Protein 4JJA (pdb70)

InterPro domains:
  IPR008302 Peptidoglycan beta-N-acetylmuramidase NamZ [PIRSF016719] (16-386)
  IPR008302 Peptidoglycan beta-N-acetylmuramidase NamZ [PTHR42915] (2-386)
  IPR048502 Peptidoglycan beta-N-acetylmuramidase NamZ, N-terminal [PF07075] (43-242)
  IPR048503 Peptidoglycan beta-N-acetylmuramidase NamZ, C-terminal [PF20732] (246-386)

B-factor: mean 16.77, std 8.86, range [5.28, 51.44]

Secondary structure (DSSP, 8-state):
---B-GGG-HHHHHHHHTT-EEEEE--TT--TTS-HHHHHHHTT-EEEEEEESSS-TT---B-TTT--BEEE----S-----SEEEE------BTTSGGGT-----HHHHTT-EEEEE----TTTT--BSPPP----BTTB-SS--SB---HHHHH--TTTT-SGGG----EEEE--BS--TT----SS-SSTT----HHHHHHHHGGGGGSS-B-STTSSSTTSEEEE-----S-EE----BTTBSS-TTTT--EEEEE-TTS-HHHHHHHSS-THHHHHHHHHH--GGGS-TTHHHHH-SSTTT--TT---HHHHHHHTHHHHHHHHHHHGGG--S---

Solvent-accessible surface area: 15068 Å² total

Sequence (341 aa):
SDVIIGAEEQTKKAYFPILKNKKRIAIFSNHTGVGNKHLLDILLEENNNFNVVAIFSPEHGGFFRRGNTTIIDDSSKTGVPILSLKPSEASKKFDILIVDIQDVGLRFYTTYYISVRRLDACAEYDDRRKILILDRPNPNGHYVDGPILDKKYKKSGVGGLPIPIVHGTLGELALVNGERWLPSSRICDVTVIPPCKNYTHHQTYRRLPIPPSPNLPNKAIYLYPSICLFEGTPVSLGRGTTLPFQVYGHPNNTGYNNYNFTPRSIPGAKKNNPPQLNKLCHGVNLSNLSDEEEIWKKGINLDYLLIDAYHNLNGDRFFRRPFFELLVVGTDYVRKIEGGKSADEEIKARWKRRDVEERFKIIQRKPYLLYQDN

Foldseek 3Di:
DDKFWLLNPCVVPVVVQPPWAEEEEEAQLQPPNDHSVRVCVVVVGHHAEYEYCPFAHNNPCAPVPPRHGYHHDLDDPVVVRTQEYEYGYADQQFQQRVPLVSLSCLVCQVVVHAYEYRKDDHPLLLAAFAAQADVLDDNRGHHRAGGRRRISQLVLLVLVVQSRPVSTHHHYDYRGMPPDASNDDFRPCQRAPLSHGCLSLLCSAQVLQVQFLWAQAQQHPQHSFWIWALQDDADDWDARDQDVSRRPHRRHRGITGTDGRSPPDPVVSVVCRHFCPRVLVVAVRRDAPNRGHPSSCSNRRDDVVRCNRVVDDRVVVRVVRVVVRVVSCVVSVVSDPHHHD

Nearest PDB structures (foldseek):
  4jja-assembly1_A  TM=1.002E+00  e=4.010E-73  Bacteroides fragilis NCTC 9343
  4k05-assembly1_A  TM=8.122E-01  e=1.136E-24  Bacteroides fragilis NCTC 9343
  4nhe-assembly2_C  TM=5.797E-01  e=3.695E-02  Streptococcus pneumoniae TIGR4
  2ho5-assembly1_B  TM=5.833E-01  e=8.289E-02  Streptococcus pneumoniae
  2i6t-assembly1_B  TM=5.606E-01  e=6.446E-01  Homo sapiens

Organism: Bacteroides fragilis (strain ATCC 25285 / DSM 2151 / CCUG 4856 / JCM 11019 / LMG 10263 / NCTC 9343 / Onslow / VPI 2553 / EN-2) (NCBI:txid272559)

Radius of gyration: 20.83 Å; Cα contacts (8 Å, |Δi|>4): 747; chains: 1; bounding box: 44×43×65 Å

Structure (mmCIF, N/CA/C/O backbone):
data_4JJA
#
_entry.id   4JJA
#
_cell.length_a   56.655
_cell.length_b   47.702
_cell.length_c   59.732
_cell.angle_alpha   90.000
_cell.angle_beta   98.570
_cell.angle_gamma   90.000
#
_symmetry.space_group_name_H-M   'P 1 21 1'
#
loop_
_entity.id
_entity.type
_entity.pdbx_description
1 polymer 'hypothetical protein'
2 non-polymer GLYCEROL
3 non-polymer 'CHLORIDE ION'
4 water water
#
loop_
_atom_site.group_PDB
_atom_site.id
_atom_site.type_symbol
_atom_site.label_atom_id
_atom_site.label_alt_id
_atom_site.label_comp_id
_atom_site.label_asym_id
_atom_site.label_entity_id
_atom_site.label_seq_id
_atom_site.pdbx_PDB_ins_code
_atom_site.Cartn_x
_atom_site.Cartn_y
_atom_site.Cartn_z
_atom_site.occupancy
_atom_site.B_iso_or_equiv
_atom_site.auth_seq_id
_atom_site.auth_comp_id
_atom_site.auth_asym_id
_atom_site.auth_atom_id
_atom_site.pdbx_PDB_model_num
ATOM 1 N N . SER A 1 4 ? 17.136 -0.287 44.098 1.00 36.98 22 SER A N 1
ATOM 2 C CA . SER A 1 4 ? 15.684 -0.436 44.321 1.00 35.58 22 SER A CA 1
ATOM 3 C C . SER A 1 4 ? 15.019 0.944 44.302 1.00 33.09 22 SER A C 1
ATOM 4 O O . SER A 1 4 ? 15.643 1.950 43.914 1.00 33.59 22 SER A O 1
ATOM 7 N N . ASP A 1 5 ? 13.758 0.958 44.702 1.00 29.18 23 ASP A N 1
ATOM 8 C CA . ASP A 1 5 ? 12.828 2.036 44.423 1.00 26.09 23 ASP A CA 1
ATOM 9 C C . ASP A 1 5 ? 13.073 3.255 45.288 1.00 21.74 23 ASP A C 1
ATOM 10 O O . ASP A 1 5 ? 13.611 3.168 46.382 1.00 19.97 23 ASP A O 1
ATOM 15 N N . VAL A 1 6 ? 12.678 4.395 44.746 1.00 17.89 24 VAL A N 1
ATOM 16 C CA . VAL A 1 6 ? 12.819 5.637 45.505 1.00 15.18 24 VAL A CA 1
ATOM 17 C C . VAL A 1 6 ? 12.080 5.532 46.823 1.00 14.01 24 VAL A C 1
ATOM 18 O O . VAL A 1 6 ? 10.951 5.082 46.859 1.00 15.54 24 VAL A O 1
ATOM 22 N N . ILE A 1 7 ? 12.713 6.000 47.888 1.00 12.34 25 ILE A N 1
ATOM 23 C CA . ILE A 1 7 ? 12.045 6.126 49.184 1.00 12.51 25 ILE A CA 1
ATOM 24 C C . ILE A 1 7 ? 11.965 7.638 49.440 1.00 11.77 25 ILE A C 1
ATOM 25 O O . ILE A 1 7 ? 12.966 8.317 49.665 1.00 12.34 25 ILE A O 1
ATOM 30 N N . ILE A 1 8 ? 10.761 8.172 49.396 1.00 11.09 26 ILE A N 1
ATOM 31 C CA . ILE A 1 8 ? 10.585 9.607 49.575 1.00 10.41 26 ILE A CA 1
ATOM 32 C C . ILE A 1 8 ? 10.848 9.993 51.037 1.00 11.31 26 ILE A C 1
ATOM 33 O O . ILE A 1 8 ? 10.855 9.147 51.945 1.00 11.70 26 ILE A O 1
ATOM 38 N N . GLY A 1 9 ? 11.087 11.277 51.278 1.00 10.87 27 GLY A N 1
ATOM 39 C CA . GLY A 1 9 ? 11.352 11.771 52.614 1.00 11.14 27 GLY A CA 1
ATOM 40 C C . GLY A 1 9 ? 10.251 11.351 53.598 1.00 10.96 27 GLY A C 1
ATOM 41 O O . GLY A 1 9 ? 10.545 10.961 54.716 1.00 11.93 27 GLY A O 1
ATOM 42 N N . ALA A 1 10 ? 8.982 11.518 53.202 1.00 11.12 28 ALA A N 1
ATOM 43 C CA . ALA A 1 10 ? 7.863 11.300 54.131 1.00 12.02 28 ALA A CA 1
ATOM 44 C C . ALA A 1 10 ? 7.771 9.858 54.612 1.00 12.42 28 ALA A C 1
ATOM 45 O O . ALA A 1 10 ? 7.206 9.610 55.679 1.00 13.33 28 ALA A O 1
ATOM 47 N N . GLU A 1 11 ? 8.313 8.897 53.874 1.00 11.64 29 GLU A N 1
ATOM 48 C CA A GLU A 1 11 ? 8.313 7.490 54.281 0.50 12.83 29 GLU A CA 1
ATOM 49 C CA B GLU A 1 11 ? 8.272 7.503 54.309 0.50 12.63 29 GLU A CA 1
ATOM 50 C C . GLU A 1 11 ? 9.293 7.206 55.401 1.00 12.77 29 GLU A C 1
ATOM 51 O O . GLU A 1 11 ? 9.183 6.187 56.091 1.00 14.17 29 GLU A O 1
ATOM 62 N N . GLN A 1 12 ? 10.289 8.063 55.557 1.00 11.29 30 GLN A N 1
ATOM 63 C CA . GLN A 1 12 ? 11.409 7.842 56.467 1.00 12.18 30 GLN A CA 1
ATOM 64 C C . GLN A 1 12 ? 11.088 8.393 57.876 1.00 12.43 30 GLN A C 1
ATOM 65 O O . GLN A 1 12 ? 11.746 9.292 58.385 1.00 12.26 30 GLN A O 1
ATOM 71 N N . THR A 1 13 ? 10.022 7.841 58.458 1.00 13.73 31 THR A N 1
ATOM 72 C CA . THR A 1 13 ? 9.518 8.382 59.709 1.00 13.20 31 THR A CA 1
ATOM 73 C C . THR A 1 13 ? 10.559 8.349 60.817 1.00 13.66 31 THR A C 1
ATOM 74 O O . THR A 1 13 ? 10.584 9.235 61.659 1.00 13.66 31 THR A O 1
ATOM 78 N N . LYS A 1 14 ? 11.452 7.373 60.839 1.00 13.73 32 LYS A N 1
ATOM 79 C CA A LYS A 1 14 ? 12.459 7.373 61.907 0.50 15.33 32 LYS A CA 1
ATOM 80 C CA B LYS A 1 14 ? 12.537 7.344 61.855 0.50 15.31 32 LYS A CA 1
ATOM 81 C C . LYS A 1 14 ? 13.446 8.542 61.773 1.00 14.98 32 LYS A C 1
ATOM 82 O O . LYS A 1 14 ? 14.050 8.996 62.773 1.00 16.10 32 LYS A O 1
ATOM 93 N N . ALA A 1 15 ? 13.562 9.101 60.583 1.00 13.75 33 ALA A N 1
ATOM 94 C CA . ALA A 1 15 ? 14.395 10.266 60.366 1.00 13.90 33 ALA A CA 1
ATOM 95 C C . ALA A 1 15 ? 13.816 11.579 60.857 1.00 14.30 33 ALA A C 1
ATOM 96 O O . ALA A 1 15 ? 14.558 12.450 61.250 1.00 16.93 33 ALA A O 1
ATOM 98 N N . TYR A 1 16 ? 12.508 11.727 60.855 1.00 12.93 34 TYR A N 1
ATOM 99 C CA . TYR A 1 16 ? 11.925 13.014 61.210 1.00 12.70 34 TYR A CA 1
ATOM 100 C C . TYR A 1 16 ? 10.911 13.008 62.327 1.00 11.95 34 TYR A C 1
ATOM 101 O O . TYR A 1 16 ? 10.663 14.067 62.875 1.00 13.08 34 TYR A O 1
ATOM 110 N N . PHE A 1 17 ? 10.369 11.874 62.739 1.00 12.95 35 PHE A N 1
ATOM 111 C CA . PHE A 1 17 ? 9.465 11.873 63.899 1.00 12.52 35 PHE A CA 1
ATOM 112 C C . PHE A 1 17 ? 10.114 12.533 65.121 1.00 14.27 35 PHE A C 1
ATOM 113 O O . PHE A 1 17 ? 9.489 13.348 65.777 1.00 15.20 35 PHE A O 1
ATOM 121 N N . PRO A 1 18 ? 11.395 12.300 65.387 1.00 15.20 36 PRO A N 1
ATOM 122 C CA . PRO A 1 18 ? 11.996 12.997 66.556 1.00 15.76 36 PRO A CA 1
ATOM 123 C C . PRO A 1 18 ? 12.086 14.499 66.404 1.00 16.49 36 PRO A C 1
ATOM 124 O O . PRO A 1 18 ? 12.085 15.218 67.424 1.00 18.20 36 PRO A O 1
ATOM 128 N N . ILE A 1 19 ? 12.213 14.998 65.191 1.00 15.23 37 ILE A N 1
ATOM 129 C CA . ILE A 1 19 ? 12.237 16.441 64.954 1.00 16.62 37 ILE A CA 1
ATOM 130 C C . ILE A 1 19 ? 10.898 17.052 65.359 1.00 16.17 37 ILE A C 1
ATOM 131 O O . ILE A 1 19 ? 10.859 18.172 65.863 1.00 17.40 37 ILE A O 1
ATOM 136 N N . LEU A 1 20 ? 9.806 16.333 65.121 1.00 15.22 38 LEU A N 1
ATOM 137 C CA . LEU A 1 20 ? 8.485 16.860 65.307 1.00 14.70 38 LEU A CA 1
ATOM 138 C C . LEU A 1 20 ? 7.969 16.685 66.732 1.00 15.46 38 LEU A C 1
ATOM 139 O O . LEU A 1 20 ? 7.018 17.336 67.125 1.00 16.18 38 LEU A O 1
ATOM 144 N N . LYS A 1 21 ? 8.591 15.809 67.501 1.00 16.56 39 LYS A N 1
ATOM 145 C CA . LYS A 1 21 ? 8.127 15.550 68.864 1.00 18.32 39 LYS A CA 1
ATOM 146 C C . LYS A 1 21 ? 8.016 16.840 69.667 1.00 17.98 39 LYS A C 1
ATOM 147 O O . LYS A 1 21 ? 8.922 17.656 69.723 1.00 18.07 39 LYS A O 1
ATOM 151 N N . ASN A 1 22 ? 6.857 16.980 70.268 1.00 18.70 40 ASN A N 1
ATOM 152 C CA . ASN A 1 22 ? 6.503 18.094 71.156 1.00 19.12 40 ASN A CA 1
ATOM 153 C C . ASN A 1 22 ? 6.375 19.420 70.481 1.00 18.98 40 ASN A C 1
ATOM 154 O O . ASN A 1 22 ? 6.249 20.447 71.151 1.00 22.59 40 ASN A O 1
ATOM 159 N N . LYS A 1 23 ? 6.361 19.446 69.164 1.00 16.17 41 LYS A N 1
ATOM 160 C CA A LYS A 1 23 ? 6.259 20.705 68.444 0.70 17.25 41 LYS A CA 1
ATOM 161 C CA B LYS A 1 23 ? 6.272 20.679 68.391 0.30 16.72 41 LYS A CA 1
ATOM 162 C C . LYS A 1 23 ? 4.840 20.895 67.927 1.00 16.13 41 LYS A C 1
ATOM 163 O O . LYS A 1 23 ? 4.104 19.939 67.642 1.00 16.63 41 LYS A O 1
ATOM 174 N N . ARG A 1 24 ? 4.446 22.148 67.793 1.00 15.13 42 ARG A N 1
ATOM 175 C CA . ARG A 1 24 ? 3.218 22.493 67.105 1.00 15.12 42 ARG A CA 1
ATOM 176 C C . ARG A 1 24 ? 3.546 22.574 65.618 1.00 14.45 42 ARG A C 1
ATOM 177 O O . ARG A 1 24 ? 4.472 23.251 65.228 1.00 14.84 42 ARG A O 1
ATOM 185 N N . ILE A 1 25 ? 2.784 21.858 64.798 1.00 13.14 43 ILE A N 1
ATOM 186 C CA . ILE A 1 25 ? 3.189 21.569 63.415 1.00 13.28 43 ILE A CA 1
ATOM 187 C C . ILE A 1 25 ? 2.175 22.157 62.429 1.00 12.84 43 ILE A C 1
ATOM 188 O O . ILE A 1 25 ? 0.964 21.988 62.569 1.00 13.90 43 ILE A O 1
ATOM 193 N N . ALA A 1 26 ? 2.668 22.868 61.437 1.00 13.21 44 ALA A N 1
ATOM 194 C CA . ALA A 1 26 ? 1.885 23.214 60.248 1.00 13.81 44 ALA A CA 1
ATOM 195 C C . ALA A 1 26 ? 2.437 22.441 59.073 1.00 13.22 44 ALA A C 1
ATOM 196 O O . ALA A 1 26 ? 3.598 22.117 59.056 1.00 12.45 44 ALA A O 1
ATOM 198 N N . ILE A 1 27 ? 1.585 22.179 58.091 1.00 12.32 45 ILE A N 1
ATOM 199 C CA . ILE A 1 27 ? 1.973 21.448 56.879 1.00 11.97 45 ILE A CA 1
ATOM 200 C C . ILE A 1 27 ? 1.598 22.266 55.641 1.00 13.65 45 ILE A C 1
ATOM 201 O O . ILE A 1 27 ? 0.473 22.798 55.573 1.00 16.87 45 ILE A O 1
ATOM 206 N N . PHE A 1 28 ? 2.515 22.338 54.661 1.00 12.51 46 PHE A N 1
ATOM 207 C CA . PHE A 1 28 ? 2.260 22.856 53.327 1.00 12.94 46 PHE A CA 1
ATOM 208 C C . PHE A 1 28 ? 2.219 21.670 52.413 1.00 11.93 46 PHE A C 1
ATOM 209 O O . PHE A 1 28 ? 3.233 20.987 52.209 1.00 12.96 46 PHE A O 1
ATOM 217 N N . SER A 1 29 ? 1.050 21.401 51.863 1.00 12.63 47 SER A N 1
ATOM 218 C CA . SER A 1 29 ? 0.842 20.229 51.042 1.00 12.42 47 SER A CA 1
ATOM 219 C C . SER A 1 29 ? -0.457 20.353 50.258 1.00 13.61 47 SER A C 1
ATOM 220 O O . SER A 1 29 ? -1.116 21.387 50.291 1.00 15.31 47 SER A O 1
ATOM 223 N N . ASN A 1 30 ? -0.755 19.270 49.540 1.00 13.57 48 ASN A N 1
ATOM 224 C CA . ASN A 1 30 ? -2.015 19.129 48.820 1.00 13.52 48 ASN A CA 1
ATOM 225 C C . ASN A 1 30 ? -2.321 17.644 48.730 1.00 14.31 48 ASN A C 1
ATOM 226 O O . ASN A 1 30 ? -1.739 16.839 49.458 1.00 15.81 48 ASN A O 1
ATOM 231 N N . HIS A 1 31 ? -3.168 17.252 47.784 1.00 13.78 49 HIS A N 1
ATOM 232 C CA . HIS A 1 31 ? -3.557 15.876 47.668 1.00 13.39 49 HIS A CA 1
ATOM 233 C C . HIS A 1 31 ? -2.432 14.921 47.297 1.00 13.59 49 HIS A C 1
ATOM 234 O O . HIS A 1 31 ? -2.619 13.721 47.386 1.00 15.01 49 HIS A O 1
ATOM 241 N N . THR A 1 32 ? -1.296 15.452 46.839 1.00 12.95 50 THR A N 1
ATOM 242 C CA . THR A 1 32 ? -0.173 14.576 46.504 1.00 12.65 50 THR A CA 1
ATOM 243 C C . THR A 1 32 ? 0.665 14.183 47.721 1.00 12.89 50 THR A C 1
ATOM 244 O O . THR A 1 32 ? 1.530 13.317 47.590 1.00 14.11 50 THR A O 1
ATOM 248 N N . GLY A 1 33 ? 0.416 14.807 48.875 1.00 13.60 51 GLY A N 1
ATOM 249 C CA . GLY A 1 33 ? 1.256 14.594 50.069 1.00 13.15 51 GLY A CA 1
ATOM 250 C C . GLY A 1 33 ? 0.850 13.378 50.841 1.00 15.21 51 GLY A C 1
ATOM 251 O O . GLY A 1 33 ? 0.638 13.444 52.057 1.00 17.45 51 GLY A O 1
ATOM 270 N N . VAL A 1 35 ? 1.186 9.091 51.762 1.00 15.91 53 VAL A N 1
ATOM 271 C CA . VAL A 1 35 ? 1.938 7.896 51.847 1.00 16.97 53 VAL A CA 1
ATOM 272 C C . VAL A 1 35 ? 0.757 6.841 51.976 1.00 17.35 53 VAL A C 1
ATOM 273 O O . VAL A 1 35 ? -0.116 6.935 52.872 1.00 16.56 53 VAL A O 1
ATOM 277 N N . GLY A 1 36 ? 0.656 5.936 51.007 1.00 17.92 54 GLY A N 1
ATOM 278 C CA . GLY A 1 36 ? -0.517 5.126 50.871 1.00 15.70 54 GLY A CA 1
ATOM 279 C C . GLY A 1 36 ? -1.798 5.976 50.801 1.00 14.89 54 GLY A C 1
ATOM 280 O O . GLY A 1 36 ? -1.794 6.993 50.110 1.00 15.92 54 GLY A O 1
ATOM 281 N N . ASN A 1 37 ? -2.907 5.570 51.447 1.00 15.67 55 ASN A N 1
ATOM 282 C CA . ASN A 1 37 ? -4.175 6.327 51.311 1.00 15.83 55 ASN A CA 1
ATOM 283 C C . ASN A 1 37 ? -4.415 7.310 52.437 1.00 16.64 55 ASN A C 1
ATOM 284 O O . ASN A 1 37 ? -5.552 7.737 52.664 1.00 17.64 55 ASN A O 1
ATOM 289 N N . LYS A 1 38 ? -3.314 7.698 53.113 1.00 16.99 56 LYS A N 1
ATOM 290 C CA . LYS A 1 38 ? -3.342 8.694 54.177 1.00 17.47 56 LYS A CA 1
ATOM 291 C C . LYS A 1 38 ? -2.542 9.907 53.758 1.00 15.64 56 LYS A C 1
ATOM 292 O O . LYS A 1 38 ? -1.461 9.803 53.216 1.00 18.55 56 LYS A O 1
ATOM 298 N N . HIS A 1 39 ? -3.066 11.102 54.033 1.00 17.15 57 HIS A N 1
ATOM 299 C CA . HIS A 1 39 ? -2.265 12.276 53.901 1.00 16.51 57 HIS A CA 1
ATOM 300 C C . HIS A 1 39 ? -1.215 12.266 55.050 1.00 16.98 57 HIS A C 1
ATOM 301 O O . HIS A 1 39 ? -1.437 11.695 56.141 1.00 17.80 57 HIS A O 1
ATOM 308 N N . LEU A 1 40 ? -0.051 12.854 54.812 1.00 17.04 58 LEU A N 1
ATOM 309 C CA . LEU A 1 40 ? 0.933 13.074 55.896 1.00 17.81 58 LEU A CA 1
ATOM 310 C C . LEU A 1 40 ? 0.189 13.591 57.131 1.00 18.17 58 LEU A C 1
ATOM 311 O O . LEU A 1 40 ? 0.499 13.211 58.263 1.00 17.16 58 LEU A O 1
ATOM 316 N N . LEU A 1 41 ? -0.779 14.469 56.938 1.00 18.24 59 LEU A N 1
ATOM 317 C CA . LEU A 1 41 ? -1.575 15.019 58.035 1.00 19.13 59 LEU A CA 1
ATOM 318 C C . LEU A 1 41 ? -2.167 13.883 58.903 1.00 18.77 59 LEU A C 1
ATOM 319 O O . LEU A 1 41 ? -2.124 13.939 60.114 1.00 18.02 59 LEU A O 1
ATOM 324 N N . ASP A 1 42 ? -2.720 12.878 58.252 1.00 17.83 60 ASP A N 1
ATOM 325 C CA . ASP A 1 42 ? -3.362 11.744 58.960 1.00 18.70 60 ASP A CA 1
ATOM 326 C C . ASP A 1 42 ? -2.332 10.899 59.680 1.00 17.89 60 ASP A C 1
ATOM 327 O O . ASP A 1 42 ? -2.531 10.489 60.839 1.00 19.33 60 ASP A O 1
ATOM 332 N N . ILE A 1 43 ? -1.203 10.650 59.047 1.00 17.13 61 ILE A N 1
ATOM 333 C CA . ILE A 1 43 ? -0.151 9.847 59.641 1.00 17.70 61 ILE A CA 1
ATOM 334 C C . ILE A 1 43 ? 0.369 10.543 60.906 1.00 15.66 61 ILE A C 1
ATOM 335 O O . ILE A 1 43 ? 0.568 9.903 61.966 1.00 15.29 61 ILE A O 1
ATOM 340 N N . LEU A 1 44 ? 0.568 11.850 60.829 1.00 14.51 62 LEU A N 1
ATOM 341 C CA . LEU A 1 44 ? 1.080 12.571 61.964 1.00 13.43 62 LEU A CA 1
ATOM 342 C C . LEU A 1 44 ? 0.075 12.591 63.112 1.00 14.62 62 LEU A C 1
ATOM 343 O O . LEU A 1 44 ? 0.437 12.340 64.248 1.00 14.30 62 LEU A O 1
ATOM 348 N N . LEU A 1 45 ? -1.189 12.839 62.807 1.00 16.18 63 LEU A N 1
ATOM 349 C CA . LEU A 1 45 ? -2.204 12.816 63.883 1.00 16.84 63 LEU A CA 1
ATOM 350 C C . LEU A 1 45 ? -2.356 11.442 64.511 1.00 17.53 63 LEU A C 1
ATOM 351 O O . LEU A 1 45 ? -2.493 11.317 65.748 1.00 17.87 63 LEU A O 1
ATOM 356 N N . GLU A 1 46 ? -2.278 10.400 63.714 1.00 17.78 64 GLU A N 1
ATOM 357 C CA A GLU A 1 46 ? -2.375 9.011 64.223 0.50 19.40 64 GLU A CA 1
ATOM 358 C CA B GLU A 1 46 ? -2.388 9.036 64.231 0.50 19.18 64 GLU A CA 1
ATOM 359 C C . GLU A 1 46 ? -1.197 8.627 65.122 1.00 18.44 64 GLU A C 1
ATOM 360 O O . GLU A 1 46 ? -1.315 7.738 65.953 1.00 20.33 64 GLU A O 1
ATOM 371 N N . ASN A 1 47 ? -0.063 9.295 64.952 1.00 16.81 65 ASN A N 1
ATOM 372 C CA . ASN A 1 47 ? 1.126 9.143 65.756 1.00 17.19 65 ASN A CA 1
ATOM 373 C C . ASN A 1 47 ? 1.222 10.194 66.877 1.00 17.08 65 ASN A C 1
ATOM 374 O O . ASN A 1 47 ? 2.289 10.358 67.449 1.00 17.13 65 ASN A O 1
ATOM 379 N N . ASN A 1 48 ? 0.101 10.867 67.150 1.00 16.73 66 ASN A N 1
ATOM 380 C CA A ASN A 1 48 ? -0.081 11.775 68.286 0.50 17.97 66 ASN A CA 1
ATOM 381 C CA B ASN A 1 48 ? -0.017 11.736 68.322 0.50 18.21 66 ASN A CA 1
ATOM 382 C C . ASN A 1 48 ? 0.735 13.051 68.182 1.00 17.56 66 ASN A C 1
ATOM 383 O O . ASN A 1 48 ? 1.004 13.728 69.184 1.00 19.44 66 ASN A O 1
ATOM 392 N N . PHE A 1 49 ? 1.076 13.436 66.945 1.00 15.16 67 PHE A N 1
ATOM 393 C CA . PHE A 1 49 ? 1.678 14.739 66.735 1.00 14.76 67 PHE A CA 1
ATOM 394 C C . PHE A 1 49 ? 0.591 15.829 66.671 1.00 15.77 67 PHE A C 1
ATOM 395 O O . PHE A 1 49 ? -0.530 15.626 66.201 1.00 17.00 67 PHE A O 1
ATOM 403 N N . ASN A 1 50 ? 0.996 16.998 67.101 1.00 15.61 68 ASN A N 1
ATOM 404 C CA . ASN A 1 50 ? 0.096 18.146 67.202 1.00 15.36 68 ASN A CA 1
ATOM 405 C C . ASN A 1 50 ? 0.132 18.984 65.919 1.00 14.87 68 ASN A C 1
ATOM 406 O O . ASN A 1 50 ? 0.866 19.956 65.828 1.00 15.62 68 ASN A O 1
ATOM 411 N N . VAL A 1 51 ? -0.690 18.590 64.949 1.00 14.84 69 VAL A N 1
ATOM 412 C CA . VAL A 1 51 ? -0.803 19.359 63.718 1.00 15.34 69 VAL A CA 1
ATOM 413 C C . VAL A 1 51 ? -1.887 20.417 63.913 1.00 16.22 69 VAL A C 1
ATOM 414 O O . VAL A 1 51 ? -3.036 20.075 64.238 1.00 18.95 69 VAL A O 1
ATOM 418 N N . VAL A 1 52 ? -1.511 21.678 63.748 1.00 15.80 70 VAL A N 1
ATOM 419 C CA . VAL A 1 52 ? -2.373 22.805 64.088 1.00 17.69 70 VAL A CA 1
ATOM 420 C C . VAL A 1 52 ? -2.880 23.542 62.878 1.00 18.51 70 VAL A C 1
ATOM 421 O O . VAL A 1 52 ? -3.827 24.334 63.009 1.00 21.16 70 VAL A O 1
ATOM 425 N N . ALA A 1 53 ? -2.274 23.327 61.702 1.00 18.94 71 ALA A N 1
ATOM 426 C CA . ALA A 1 53 ? -2.693 24.026 60.517 1.00 19.15 71 ALA A CA 1
ATOM 427 C C . ALA A 1 53 ? -2.146 23.382 59.262 1.00 18.99 71 ALA A C 1
ATOM 428 O O . ALA A 1 53 ? -1.104 22.793 59.274 1.00 17.85 71 ALA A O 1
ATOM 430 N N . ILE A 1 54 ? -2.910 23.492 58.196 1.00 19.74 72 ILE A N 1
ATOM 431 C CA . ILE A 1 54 ? -2.428 23.149 56.888 1.00 20.35 72 ILE A CA 1
ATOM 432 C C . ILE A 1 54 ? -2.563 24.294 55.877 1.00 17.14 72 ILE A C 1
ATOM 433 O O . ILE A 1 54 ? -3.604 24.947 55.796 1.00 20.29 72 ILE A O 1
ATOM 438 N N . PHE A 1 55 ? -1.480 24.568 55.157 1.00 15.62 73 PHE A N 1
ATOM 439 C CA . PHE A 1 55 ? -1.447 25.546 54.091 1.00 14.64 73 PHE A CA 1
ATOM 440 C C . PHE A 1 55 ? -1.515 24.797 52.773 1.00 15.50 73 PHE A C 1
ATOM 441 O O . PHE A 1 55 ? -0.780 23.839 52.570 1.00 16.13 73 PHE A O 1
ATOM 449 N N . SER A 1 56 ? -2.398 25.220 51.884 1.00 16.50 74 SER A N 1
ATOM 450 C CA . SER A 1 56 ? -2.510 24.551 50.601 1.00 18.71 74 SER A CA 1
ATOM 451 C C . SER A 1 56 ? -2.386 25.562 49.475 1.00 20.06 74 SER A C 1
ATOM 452 O O . SER A 1 56 ? -2.868 26.672 49.613 1.00 22.37 74 SER A O 1
ATOM 455 N N . PRO A 1 57 ? -1.728 25.184 48.373 1.00 20.61 75 PRO A N 1
ATOM 456 C CA . PRO A 1 57 ? -1.820 26.050 47.181 1.00 23.43 75 PRO A CA 1
ATOM 457 C C . PRO A 1 57 ? -3.191 25.907 46.431 1.00 25.24 75 PRO A C 1
ATOM 458 O O . PRO A 1 57 ? -3.425 26.651 45.487 1.00 28.35 75 PRO A O 1
ATOM 462 N N . GLU A 1 58 ? -4.019 24.910 46.768 1.00 27.91 76 GLU A N 1
ATOM 463 C CA . GLU A 1 58 ? -5.406 24.801 46.278 1.00 31.24 76 GLU A CA 1
ATOM 464 C C . GLU A 1 58 ? -6.362 25.132 47.427 1.00 33.29 76 GLU A C 1
ATOM 465 O O . GLU A 1 58 ? -6.066 26.070 48.183 1.00 35.01 76 GLU A O 1
ATOM 471 N N . HIS A 1 59 ? -7.491 24.425 47.594 1.00 35.73 77 HIS A N 1
ATOM 472 C CA . HIS A 1 59 ? -8.380 24.731 48.738 1.00 36.34 77 HIS A CA 1
ATOM 473 C C . HIS A 1 59 ? -7.776 24.128 49.987 1.00 36.03 77 HIS A C 1
ATOM 474 O O . HIS A 1 59 ? -7.405 24.835 50.951 1.00 37.90 77 HIS A O 1
ATOM 477 N N A GLY A 1 60 ? -7.702 22.811 49.926 0.60 35.61 78 GLY A N 1
ATOM 478 N N B GLY A 1 60 ? -7.626 22.805 49.993 0.40 34.30 78 GLY A N 1
ATOM 479 C CA A GLY A 1 60 ? -7.209 21.993 50.968 0.60 34.78 78 GLY A CA 1
ATOM 480 C CA B GLY A 1 60 ? -7.072 22.102 51.142 0.40 32.63 78 GLY A CA 1
ATOM 481 C C A GLY A 1 60 ? -6.885 20.689 50.277 0.60 33.89 78 GLY A C 1
ATOM 482 C C B GLY A 1 60 ? -6.260 20.901 50.715 0.40 30.99 78 GLY A C 1
ATOM 483 O O A GLY A 1 60 ? -7.263 20.442 49.124 0.60 34.78 78 GLY A O 1
ATOM 484 O O B GLY A 1 60 ? -5.543 20.958 49.706 0.40 29.55 78 GLY A O 1
ATOM 485 N N A PHE A 1 61 ? -6.306 19.827 51.069 0.60 32.15 79 PHE A N 1
ATOM 486 N N B PHE A 1 61 ? -6.394 19.818 51.482 0.40 29.62 79 PHE A N 1
ATOM 487 C CA A PHE A 1 61 ? -5.435 18.759 50.634 0.60 31.10 79 PHE A CA 1
ATOM 488 C CA B PHE A 1 61 ? -5.551 18.641 51.322 0.40 29.24 79 PHE A CA 1
ATOM 489 C C A PHE A 1 61 ? -6.205 17.470 50.388 0.60 29.84 79 PHE A C 1
ATOM 490 C C B PHE A 1 61 ? -6.226 17.488 50.598 0.40 28.96 79 PHE A C 1
ATOM 491 O O A PHE A 1 61 ? -5.606 16.409 50.266 0.60 29.00 79 PHE A O 1
ATOM 492 O O B PHE A 1 61 ? -5.558 16.514 50.276 0.40 28.16 79 PHE A O 1
ATOM 507 N N . ARG A 1 62 ? -7.536 17.566 50.358 1.00 28.25 80 ARG A N 1
ATOM 508 C CA A ARG A 1 62 ? -8.399 16.403 50.242 0.60 27.00 80 ARG A CA 1
ATOM 509 C CA B ARG A 1 62 ? -8.257 16.312 50.099 0.40 28.50 80 ARG A CA 1
ATOM 510 C C A ARG A 1 62 ? -8.932 16.268 48.840 0.60 27.24 80 ARG A C 1
ATOM 511 C C B ARG A 1 62 ? -8.916 16.286 48.778 0.40 28.74 80 ARG A C 1
ATOM 512 O O A ARG A 1 62 ? -9.771 15.399 48.591 0.60 25.63 80 ARG A O 1
ATOM 513 O O B ARG A 1 62 ? -9.865 15.527 48.568 0.40 28.19 80 ARG A O 1
ATOM 528 N N A GLY A 1 63 ? -8.419 17.121 47.936 0.60 28.40 81 GLY A N 1
ATOM 529 N N B GLY A 1 63 ? -8.385 17.122 47.893 0.40 29.37 81 GLY A N 1
ATOM 530 C CA . GLY A 1 63 ? -8.702 17.078 46.500 1.00 30.43 81 GLY A CA 1
ATOM 531 C C . GLY A 1 63 ? -10.109 17.434 46.165 1.00 32.23 81 GLY A C 1
ATOM 532 O O . GLY A 1 63 ? -10.539 17.100 45.072 1.00 34.61 81 GLY A O 1
ATOM 533 N N . ASN A 1 64 ? -10.807 18.156 47.045 1.00 35.19 82 ASN A N 1
ATOM 534 C CA . ASN A 1 64 ? -12.259 18.271 46.970 1.00 36.88 82 ASN A CA 1
ATOM 535 C C . ASN A 1 64 ? -12.789 16.847 47.086 1.00 37.72 82 ASN A C 1
ATOM 536 O O . ASN A 1 64 ? -13.140 16.409 48.196 1.00 39.90 82 ASN A O 1
ATOM 537 N N A THR A 1 74 ? -12.636 26.102 55.471 0.60 38.99 92 THR A N 1
ATOM 538 N N B THR A 1 74 ? -12.658 24.883 54.115 0.40 40.74 92 THR A N 1
ATOM 539 C CA A THR A 1 74 ? -11.423 26.552 56.159 0.60 38.27 92 THR A CA 1
ATOM 540 C CA B THR A 1 74 ? -11.704 25.388 55.097 0.40 40.95 92 THR A CA 1
ATOM 541 C C A THR A 1 74 ? -11.038 25.676 57.361 0.60 37.98 92 THR A C 1
ATOM 542 C C B THR A 1 74 ? -11.478 24.444 56.286 0.40 40.94 92 THR A C 1
ATOM 543 O O A THR A 1 74 ? -10.188 26.065 58.169 0.60 36.29 92 THR A O 1
ATOM 544 O O B THR A 1 74 ? -11.058 24.899 57.346 0.40 40.68 92 THR A O 1
ATOM 551 N N A ILE A 1 75 ? -11.686 24.518 57.481 0.60 37.86 93 ILE A N 1
ATOM 552 N N B ILE A 1 75 ? -11.762 23.151 56.137 0.40 41.18 93 ILE A N 1
ATOM 553 C CA A ILE A 1 75 ? -11.348 23.503 58.484 0.60 38.14 93 ILE A CA 1
ATOM 554 C CA B ILE A 1 75 ? -11.574 22.216 57.261 0.40 41.45 93 ILE A CA 1
ATOM 555 C C A ILE A 1 75 ? -11.460 22.127 57.824 0.60 38.37 93 ILE A C 1
ATOM 556 C C B ILE A 1 75 ? -11.642 20.735 56.900 0.40 41.51 93 ILE A C 1
ATOM 557 O O A ILE A 1 75 ? -12.437 21.855 57.117 0.60 37.66 93 ILE A O 1
ATOM 558 O O B ILE A 1 75 ? -12.718 20.128 56.964 0.40 41.74 93 ILE A O 1
ATOM 567 N N A ASP A 1 76 ? -10.477 21.263 58.061 0.60 37.91 94 ASP A N 1
ATOM 568 N N B ASP A 1 76 ? -10.491 20.142 56.587 0.40 41.08 94 ASP A N 1
ATOM 569 C CA A ASP A 1 76 ? -10.532 19.894 57.570 0.60 38.16 94 ASP A CA 1
ATOM 570 C CA B ASP A 1 76 ? -10.413 18.742 56.189 0.40 40.89 94 ASP A CA 1
ATOM 571 C C A ASP A 1 76 ? -11.579 19.098 58.368 0.60 39.32 94 ASP A C 1
ATOM 572 C C B ASP A 1 76 ? -11.386 17.955 57.065 0.40 41.44 94 ASP A C 1
ATOM 573 O O A ASP A 1 76 ? -11.538 19.067 59.599 0.60 39.02 94 ASP A O 1
ATOM 574 O O B ASP A 1 76 ? -10.988 17.271 57.999 0.40 41.42 94 ASP A O 1
ATOM 583 N N A SER A 1 77 ? -12.514 18.462 57.664 0.60 40.71 95 SER A N 1
ATOM 584 N N B SER A 1 77 ? -12.672 18.097 56.770 0.40 42.15 95 SER A N 1
ATOM 585 C CA A SER A 1 77 ? -13.652 17.779 58.304 0.60 41.73 95 SER A CA 1
ATOM 586 C CA B SER A 1 77 ? -13.740 17.504 57.580 0.40 42.44 95 SER A CA 1
ATOM 587 C C A SER A 1 77 ? -13.320 16.372 58.833 0.60 41.86 95 SER A C 1
ATOM 588 C C B SER A 1 77 ? -13.224 16.480 58.591 0.40 42.29 95 SER A C 1
ATOM 589 O O A SER A 1 77 ? -13.992 15.877 59.745 0.60 42.13 95 SER A O 1
ATOM 590 O O B SER A 1 77 ? -13.636 16.464 59.754 0.40 42.56 95 SER A O 1
ATOM 595 N N A LYS A 1 78 ? -12.311 15.716 58.261 0.60 41.62 96 LYS A N 1
ATOM 596 N N B LYS A 1 78 ? -12.297 15.654 58.124 0.40 41.78 96 LYS A N 1
ATOM 597 C CA . LYS A 1 78 ? -11.853 14.438 58.807 1.00 41.12 96 LYS A CA 1
ATOM 598 C C . LYS A 1 78 ? -11.091 14.654 60.122 1.00 39.34 96 LYS A C 1
ATOM 599 O O . LYS A 1 78 ? -11.170 13.779 60.999 1.00 40.08 96 LYS A O 1
ATOM 605 N N . THR A 1 79 ? -10.387 15.794 60.289 1.00 35.54 97 THR A N 1
ATOM 606 C CA . THR A 1 79 ? -9.504 15.988 61.432 1.00 32.55 97 THR A CA 1
ATOM 607 C C . THR A 1 79 ? -9.746 17.237 62.280 1.00 31.24 97 THR A C 1
ATOM 608 O O . THR A 1 79 ? -9.204 17.348 63.387 1.00 30.96 97 THR A O 1
ATOM 612 N N . GLY A 1 80 ? -10.505 18.200 61.760 1.00 29.64 98 GLY A N 1
ATOM 613 C CA . GLY A 1 80 ? -10.663 19.493 62.423 1.00 29.67 98 GLY A CA 1
ATOM 614 C C . GLY A 1 80 ? -9.498 20.491 62.371 1.00 28.83 98 GLY A C 1
ATOM 615 O O . GLY A 1 80 ? -9.540 21.554 63.027 1.00 28.99 98 GLY A O 1
ATOM 616 N N . VAL A 1 81 ? -8.427 20.163 61.635 1.00 27.23 99 VAL A N 1
ATOM 617 C CA . VAL A 1 81 ? -7.306 21.078 61.488 1.00 25.97 99 VAL A CA 1
ATOM 618 C C . VAL A 1 81 ? -7.690 22.264 60.555 1.00 25.71 99 VAL A C 1
ATOM 619 O O . VAL A 1 81 ? -8.210 22.019 59.500 1.00 22.72 99 VAL A O 1
ATOM 623 N N . PRO A 1 82 ? -7.425 23.525 60.941 1.00 26.11 100 PRO A N 1
ATOM 624 C CA . PRO A 1 82 ? -7.715 24.612 59.986 1.00 28.30 100 PRO A CA 1
ATOM 625 C C . PRO A 1 82 ? -6.918 24.513 58.661 1.00 30.14 100 PRO A C 1
ATOM 626 O O . PRO A 1 82 ? -5.747 24.087 58.654 1.00 28.70 100 PRO A O 1
ATOM 630 N N . ILE A 1 83 ? -7.569 24.892 57.562 1.00 31.33 101 ILE A N 1
ATOM 631 C CA . ILE A 1 83 ? -7.017 24.821 56.196 1.00 32.84 101 ILE A CA 1
ATOM 632 C C . ILE A 1 83 ? -6.876 26.201 55.616 1.00 33.50 101 ILE A C 1
ATOM 633 O O . ILE A 1 83 ? -7.887 26.925 55.494 1.00 35.13 101 ILE A O 1
ATOM 638 N N . LEU A 1 84 ? -5.659 26.564 55.212 1.00 33.67 102 LEU A N 1
ATOM 639 C CA . LEU A 1 84 ? -5.350 27.938 54.800 1.00 34.28 102 LEU A CA 1
ATOM 640 C C . LEU A 1 84 ? -4.862 27.987 53.327 1.00 34.97 102 LEU A C 1
ATOM 641 O O . LEU A 1 84 ? -3.812 27.475 52.997 1.00 29.99 102 LEU A O 1
ATOM 646 N N . SER A 1 85 ? -5.652 28.592 52.443 1.00 37.39 103 SER A N 1
ATOM 647 C CA . SER A 1 85 ? -5.250 28.745 51.035 1.00 40.01 103 SER A CA 1
ATOM 648 C C . SER A 1 85 ? -4.168 29.803 50.880 1.00 41.32 103 SER A C 1
ATOM 649 O O . SER A 1 85 ? -4.141 30.773 51.642 1.00 42.68 103 SER A O 1
ATOM 652 N N . LEU A 1 86 ? -3.280 29.614 49.898 1.00 42.82 104 LEU A N 1
ATOM 653 C CA . LEU A 1 86 ? -2.171 30.558 49.612 1.00 43.65 104 LEU A CA 1
ATOM 654 C C . LEU A 1 86 ? -2.285 31.260 48.238 1.00 44.37 104 LEU A C 1
ATOM 655 O O . LEU A 1 86 ? -3.152 30.943 47.410 1.00 46.00 104 LEU A O 1
ATOM 660 N N . LYS A 1 93 ? 1.274 35.124 51.303 1.00 47.06 111 LYS A N 1
ATOM 661 C CA . LYS A 1 93 ? 1.775 34.859 52.655 1.00 46.45 111 LYS A CA 1
ATOM 662 C C . LYS A 1 93 ? 0.693 34.495 53.688 1.00 45.08 111 LYS A C 1
ATOM 663 O O . LYS A 1 93 ? -0.523 34.721 53.463 1.00 44.99 111 LYS A O 1
ATOM 669 N N . PRO A 1 94 ? 1.144 33.951 54.838 1.00 42.54 112 PRO A N 1
ATOM 670 C CA . PRO A 1 94 ? 0.311 33.742 56.021 1.00 41.06 112 PRO A CA 1
ATOM 671 C C . PRO A 1 94 ? 0.207 34.977 56.933 1.00 39.46 112 PRO A C 1
ATOM 672 O O . PRO A 1 94 ? 1.140 35.790 57.005 1.00 38.78 112 PRO A O 1
ATOM 676 N N . SER A 1 95 ? -0.900 35.065 57.671 1.00 37.68 113 SER A N 1
ATOM 677 C CA . SER A 1 95 ? -1.075 36.125 58.668 1.00 36.19 113 SER A CA 1
ATOM 678 C C . SER A 1 95 ? -0.148 35.926 59.865 1.00 34.77 113 SER A C 1
ATOM 679 O O . SER A 1 95 ? 0.319 34.808 60.118 1.00 31.39 113 SER A O 1
ATOM 682 N N . GLU A 1 96 ? 0.112 37.014 60.586 1.00 33.78 114 GLU A N 1
ATOM 683 C CA . GLU A 1 96 ? 0.870 36.973 61.854 1.00 33.66 114 GLU A CA 1
ATOM 684 C C . GLU A 1 96 ? 0.215 35.999 62.828 1.00 32.01 114 GLU A C 1
ATOM 685 O O . GLU A 1 96 ? 0.922 35.191 63.463 1.00 30.08 114 GLU A O 1
ATOM 691 N N . ALA A 1 97 ? -1.127 36.041 62.918 1.00 30.73 115 ALA A N 1
ATOM 692 C CA . ALA A 1 97 ? -1.861 35.156 63.811 1.00 29.66 115 ALA A CA 1
ATOM 693 C C . ALA A 1 97 ? -1.523 33.704 63.506 1.00 27.63 115 ALA A C 1
ATOM 694 O O . ALA A 1 97 ? -1.240 32.921 64.426 1.00 27.11 115 ALA A O 1
ATOM 696 N N . SER A 1 98 ? -1.488 33.355 62.208 1.00 26.19 116 SER A N 1
ATOM 697 C CA . SER A 1 98 ? -1.250 31.973 61.817 1.00 24.78 116 SER A CA 1
ATOM 698 C C . SER A 1 98 ? 0.187 31.580 62.132 1.00 21.81 116 SER A C 1
ATOM 699 O O . SER A 1 98 ? 0.417 30.505 62.628 1.00 22.13 116 SER A O 1
ATOM 710 N N . LYS A 1 100 ? 2.079 32.564 64.498 1.00 17.52 118 LYS A N 1
ATOM 711 C CA . LYS A 1 100 ? 2.241 32.338 65.938 1.00 17.09 118 LYS A CA 1
ATOM 712 C C . LYS A 1 100 ? 1.752 30.991 66.437 1.00 16.51 118 LYS A C 1
ATOM 713 O O . LYS A 1 100 ? 2.110 30.597 67.548 1.00 15.29 118 LYS A O 1
ATOM 719 N N . LYS A 1 101 ? 0.964 30.307 65.638 1.00 16.12 119 LYS A N 1
ATOM 720 C CA . LYS A 1 101 ? 0.298 29.092 66.058 1.00 17.83 119 LYS A CA 1
ATOM 721 C C . LYS A 1 101 ? 1.201 27.859 66.003 1.00 16.76 119 LYS A C 1
ATOM 722 O O . LYS A 1 101 ? 0.850 26.835 66.591 1.00 18.28 119 LYS A O 1
ATOM 728 N N . PHE A 1 102 ? 2.297 27.930 65.269 1.00 16.49 120 PHE A N 1
ATOM 729 C CA . PHE A 1 102 ? 3.143 26.741 65.071 1.00 15.61 120 PHE A CA 1
ATOM 730 C C . PHE A 1 102 ? 4.607 27.007 65.288 1.00 15.43 120 PHE A C 1
ATOM 731 O O . PHE A 1 102 ? 5.068 28.139 65.218 1.00 17.09 120 PHE A O 1
ATOM 739 N N . ASP A 1 103 ? 5.350 25.925 65.528 1.00 15.64 121 ASP A N 1
ATOM 740 C CA . ASP A 1 103 ? 6.792 25.953 65.727 1.00 16.64 121 ASP A CA 1
ATOM 741 C C . ASP A 1 103 ? 7.559 25.531 64.460 1.00 16.57 121 ASP A C 1
ATOM 742 O O . ASP A 1 103 ? 8.644 26.000 64.198 1.00 18.08 121 ASP A O 1
ATOM 747 N N . ILE A 1 104 ? 6.984 24.620 63.688 1.00 14.62 122 ILE A N 1
ATOM 748 C CA . ILE A 1 104 ? 7.667 24.024 62.554 1.00 14.26 122 ILE A CA 1
ATOM 749 C C . ILE A 1 104 ? 6.668 23.860 61.429 1.00 12.95 122 ILE A C 1
ATOM 750 O O . ILE A 1 104 ? 5.536 23.498 61.650 1.00 13.97 122 ILE A O 1
ATOM 755 N N . LEU A 1 105 ? 7.084 24.219 60.214 1.00 12.41 123 LEU A N 1
ATOM 756 C CA . LEU A 1 105 ? 6.303 24.010 59.009 1.00 11.61 123 LEU A CA 1
ATOM 757 C C . LEU A 1 105 ? 6.929 22.878 58.208 1.00 11.87 123 LEU A C 1
ATOM 758 O O . LEU A 1 105 ? 8.141 22.914 57.911 1.00 12.70 123 LEU A O 1
ATOM 763 N N . ILE A 1 106 ? 6.107 21.887 57.845 1.00 10.96 124 ILE A N 1
ATOM 764 C CA . ILE A 1 106 ? 6.552 20.769 56.977 1.00 10.73 124 ILE A CA 1
ATOM 765 C C . ILE A 1 106 ? 6.103 21.049 55.556 1.00 11.99 124 ILE A C 1
ATOM 766 O O . ILE A 1 106 ? 4.939 21.272 55.334 1.00 13.52 124 ILE A O 1
ATOM 771 N N . VAL A 1 107 ? 7.034 20.978 54.608 1.00 12.06 125 VAL A N 1
ATOM 772 C CA . VAL A 1 107 ? 6.721 20.954 53.190 1.00 11.84 125 VAL A CA 1
ATOM 773 C C . VAL A 1 107 ? 6.728 19.492 52.705 1.00 11.51 125 VAL A C 1
ATOM 774 O O . VAL A 1 107 ? 7.704 18.772 52.866 1.00 11.77 125 VAL A O 1
ATOM 778 N N . ASP A 1 108 ? 5.611 19.068 52.127 1.00 11.16 126 ASP A N 1
ATOM 779 C CA . ASP A 1 108 ? 5.517 17.723 51.537 1.00 11.63 126 ASP A CA 1
ATOM 780 C C . ASP A 1 108 ? 4.562 17.779 50.368 1.00 11.96 126 ASP A C 1
ATOM 781 O O . ASP A 1 108 ? 3.363 17.662 50.549 1.00 13.37 126 ASP A O 1
ATOM 786 N N . ILE A 1 109 ? 5.106 17.935 49.168 1.00 10.82 127 ILE A N 1
ATOM 787 C CA . ILE A 1 109 ? 4.250 18.197 48.033 1.00 11.13 127 ILE A CA 1
ATOM 788 C C . ILE A 1 109 ? 4.972 17.766 46.793 1.00 10.35 127 ILE A C 1
ATOM 789 O O . ILE A 1 109 ? 6.195 17.925 46.717 1.00 11.34 127 ILE A O 1
ATOM 794 N N . GLN A 1 110 ? 4.220 17.254 45.824 1.00 10.02 128 GLN A N 1
ATOM 795 C CA . GLN A 1 110 ? 4.807 16.744 44.567 1.00 10.10 128 GLN A CA 1
ATOM 796 C C . GLN A 1 110 ? 4.789 17.822 43.486 1.00 10.59 128 GLN A C 1
ATOM 797 O O . GLN A 1 110 ? 3.721 18.235 43.016 1.00 12.87 128 GLN A O 1
ATOM 803 N N . ASP A 1 111 ? 5.997 18.204 43.031 1.00 10.39 129 ASP A N 1
ATOM 804 C CA . ASP A 1 111 ? 6.252 19.195 42.018 1.00 11.03 129 ASP A CA 1
ATOM 805 C C . ASP A 1 111 ? 6.515 18.523 40.653 1.00 9.44 129 ASP A C 1
ATOM 806 O O . ASP A 1 111 ? 6.751 17.312 40.585 1.00 10.09 129 ASP A O 1
ATOM 811 N N . VAL A 1 112 ? 6.600 19.310 39.568 1.00 8.31 130 VAL A N 1
ATOM 812 C CA . VAL A 1 112 ? 6.935 18.777 38.239 1.00 8.09 130 VAL A CA 1
ATOM 813 C C . VAL A 1 112 ? 8.190 19.360 37.599 1.00 7.45 130 VAL A C 1
ATOM 814 O O . VAL A 1 112 ? 8.551 18.977 36.510 1.00 8.74 130 VAL A O 1
ATOM 818 N N . GLY A 1 113 ? 8.842 20.293 38.288 1.00 7.73 131 GLY A N 1
ATOM 819 C CA . GLY A 1 113 ? 10.152 20.796 37.844 1.00 8.97 131 GLY A CA 1
ATOM 820 C C . GLY A 1 113 ? 10.234 21.883 36.816 1.00 8.46 131 GLY A C 1
ATOM 821 O O . GLY A 1 113 ? 11.190 21.967 36.075 1.00 9.37 131 GLY A O 1
ATOM 822 N N . LEU A 1 114 ? 9.203 22.736 36.763 1.00 8.11 132 LEU A N 1
ATOM 823 C CA . LEU A 1 114 ? 9.149 23.814 35.811 1.00 7.62 132 LEU A CA 1
ATOM 824 C C . LEU A 1 114 ? 9.057 25.150 36.512 1.00 7.36 132 LEU A C 1
ATOM 825 O O . LEU A 1 114 ? 8.345 25.332 37.495 1.00 8.49 132 LEU A O 1
ATOM 830 N N . ARG A 1 115 ? 9.740 26.123 35.936 1.00 7.14 133 ARG A N 1
ATOM 831 C CA . ARG A 1 115 ? 9.694 27.495 36.486 1.00 7.39 133 ARG A CA 1
ATOM 832 C C . ARG A 1 115 ? 8.294 28.103 36.521 1.00 7.26 133 ARG A C 1
ATOM 833 O O . ARG A 1 115 ? 7.998 28.913 37.365 1.00 7.86 133 ARG A O 1
ATOM 841 N N . PHE A 1 116 ? 7.430 27.700 35.604 1.00 7.33 134 PHE A N 1
ATOM 842 C CA . PHE A 1 116 ? 6.087 28.213 35.500 1.00 7.67 134 PHE A CA 1
ATOM 843 C C . PHE A 1 116 ? 5.047 27.327 36.157 1.00 8.52 134 PHE A C 1
ATOM 844 O O . PHE A 1 116 ? 3.844 27.612 36.058 1.00 11.31 134 PHE A O 1
ATOM 852 N N . TYR A 1 117 ? 5.493 26.309 36.927 1.00 7.87 135 TYR A N 1
ATOM 853 C CA . TYR A 1 117 ? 4.625 25.514 37.810 1.00 8.93 135 TYR A CA 1
ATOM 854 C C . TYR A 1 117 ? 4.960 26.000 39.208 1.00 9.46 135 TYR A C 1
ATOM 855 O O . TYR A 1 117 ? 6.084 25.812 39.661 1.00 12.32 135 TYR A O 1
ATOM 864 N N A THR A 1 118 ? 3.943 26.559 39.881 0.50 10.54 136 THR A N 1
ATOM 865 N N B THR A 1 118 ? 4.087 26.703 39.881 0.50 10.19 136 THR A N 1
ATOM 866 C CA A THR A 1 118 ? 4.112 27.612 40.910 0.50 11.75 136 THR A CA 1
ATOM 867 C CA B THR A 1 118 ? 4.638 27.636 40.858 0.50 10.85 136 THR A CA 1
ATOM 868 C C A THR A 1 118 ? 4.229 27.249 42.357 0.50 11.04 136 THR A C 1
ATOM 869 C C B THR A 1 118 ? 4.400 27.268 42.335 0.50 10.53 136 THR A C 1
ATOM 870 O O A THR A 1 118 ? 4.315 28.133 43.205 0.50 12.02 136 THR A O 1
ATOM 871 O O B THR A 1 118 ? 4.472 28.160 43.185 0.50 11.39 136 THR A O 1
ATOM 878 N N . TYR A 1 119 ? 4.253 25.971 42.675 1.00 11.64 137 TYR A N 1
ATOM 879 C CA . TYR A 1 119 ? 4.350 25.586 44.099 1.00 13.44 137 TYR A CA 1
ATOM 880 C C . TYR A 1 119 ? 5.617 26.136 44.757 1.00 12.02 137 TYR A C 1
ATOM 881 O O . TYR A 1 119 ? 5.574 26.514 45.911 1.00 13.67 137 TYR A O 1
ATOM 890 N N . TYR A 1 120 ? 6.740 26.232 44.036 1.00 11.16 138 TYR A N 1
ATOM 891 C CA . TYR A 1 120 ? 7.931 26.747 44.662 1.00 11.22 138 TYR A CA 1
ATOM 892 C C . TYR A 1 120 ? 7.772 28.229 45.045 1.00 11.42 138 TYR A C 1
ATOM 893 O O . TYR A 1 120 ? 8.470 28.721 45.942 1.00 12.24 138 TYR A O 1
ATOM 902 N N . ILE A 1 121 ? 6.903 28.962 44.328 1.00 12.10 139 ILE A N 1
ATOM 903 C CA . ILE A 1 121 ? 6.689 30.383 44.667 1.00 13.85 139 ILE A CA 1
ATOM 904 C C . ILE A 1 121 ? 5.952 30.462 45.987 1.00 13.32 139 ILE A C 1
ATOM 905 O O . ILE A 1 121 ? 6.333 31.232 46.850 1.00 15.07 139 ILE A O 1
ATOM 910 N N . SER A 1 122 ? 4.996 29.574 46.196 1.00 14.05 140 SER A N 1
ATOM 911 C CA . SER A 1 122 ? 4.340 29.486 47.504 1.00 14.52 140 SER A CA 1
ATOM 912 C C . SER A 1 122 ? 5.368 29.118 48.581 1.00 13.93 140 SER A C 1
ATOM 913 O O . SER A 1 122 ? 5.326 29.616 49.685 1.00 13.91 140 SER A O 1
ATOM 924 N N . VAL A 1 124 ? 8.599 29.714 48.597 1.00 12.48 142 VAL A N 1
ATOM 925 C CA . VAL A 1 124 ? 9.447 30.876 48.859 1.00 13.56 142 VAL A CA 1
ATOM 926 C C . VAL A 1 124 ? 8.733 31.889 49.767 1.00 13.12 142 VAL A C 1
ATOM 927 O O . VAL A 1 124 ? 9.369 32.452 50.676 1.00 15.37 142 VAL A O 1
ATOM 931 N N . ARG A 1 125 ? 7.435 32.096 49.543 1.00 14.15 143 ARG A N 1
ATOM 932 C CA A ARG A 1 125 ? 6.598 32.959 50.402 0.50 14.77 143 ARG A CA 1
ATOM 933 C CA B ARG A 1 125 ? 6.699 33.005 50.426 0.50 14.18 143 ARG A CA 1
ATOM 934 C C . ARG A 1 125 ? 6.635 32.464 51.856 1.00 14.10 143 ARG A C 1
ATOM 935 O O . ARG A 1 125 ? 6.780 33.226 52.813 1.00 15.39 143 ARG A O 1
ATOM 950 N N . LEU A 1 126 ? 6.466 31.155 52.026 1.00 13.07 144 LEU A N 1
ATOM 951 C CA . LEU A 1 126 ? 6.470 30.568 53.341 1.00 12.96 144 LEU A CA 1
ATOM 952 C C . LEU A 1 126 ? 7.858 30.611 53.984 1.00 12.89 144 LEU A C 1
ATOM 953 O O . LEU A 1 126 ? 7.965 30.831 55.202 1.00 13.66 144 LEU A O 1
ATOM 966 N N . ASP A 1 128 ? 10.030 32.984 53.446 1.00 14.80 146 ASP A N 1
ATOM 967 C CA . ASP A 1 128 ? 10.193 34.390 53.863 1.00 16.23 146 ASP A CA 1
ATOM 968 C C . ASP A 1 128 ? 9.495 34.654 55.226 1.00 16.53 146 ASP A C 1
ATOM 969 O O . ASP A 1 128 ? 10.088 35.220 56.130 1.00 17.02 146 ASP A O 1
ATOM 974 N N . ALA A 1 129 ? 8.284 34.135 55.345 1.00 15.61 147 ALA A N 1
ATOM 975 C CA . ALA A 1 129 ? 7.499 34.289 56.572 1.00 16.46 147 ALA A CA 1
ATOM 976 C C . ALA A 1 129 ? 8.173 33.558 57.713 1.00 15.69 147 ALA A C 1
ATOM 977 O O . ALA A 1 129 ? 8.292 34.068 58.823 1.00 17.66 147 ALA A O 1
ATOM 979 N N . CYS A 1 130 ? 8.592 32.323 57.477 1.00 14.87 148 CYS A N 1
ATOM 980 C CA . CYS A 1 130 ? 9.261 31.564 58.515 1.00 15.59 148 CYS A CA 1
ATOM 981 C C . CYS A 1 130 ? 10.569 32.215 58.957 1.00 16.72 148 CYS A C 1
ATOM 982 O O . CYS A 1 130 ? 10.883 32.228 60.159 1.00 18.40 148 CYS A O 1
ATOM 985 N N . ALA A 1 131 ? 11.269 32.828 58.019 1.00 16.92 149 ALA A N 1
ATOM 986 C CA . ALA A 1 131 ? 12.505 33.519 58.318 1.00 19.04 149 ALA A CA 1
ATOM 987 C C . ALA A 1 131 ? 12.188 34.695 59.244 1.00 19.60 149 ALA A C 1
ATOM 988 O O . ALA A 1 131 ? 12.856 34.874 60.272 1.00 22.44 149 ALA A O 1
ATOM 990 N N . GLU A 1 132 ? 11.161 35.468 58.881 1.00 19.86 150 GLU A N 1
ATOM 991 C CA . GLU A 1 132 ? 10.821 36.708 59.626 1.00 21.96 150 GLU A CA 1
ATOM 992 C C . GLU A 1 132 ? 10.393 36.327 61.052 1.00 22.85 150 GLU A C 1
ATOM 993 O O . GL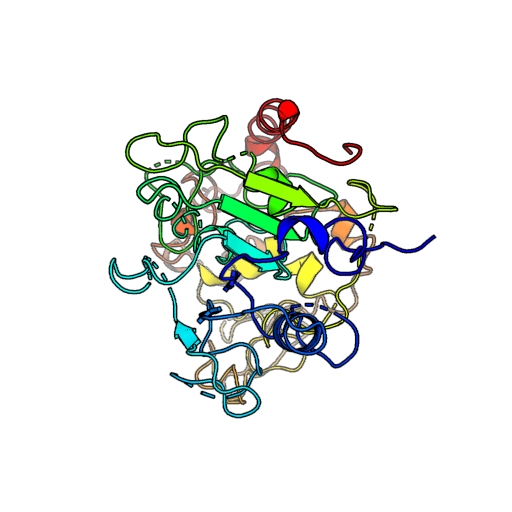U A 1 132 ? 10.684 37.056 62.021 1.00 24.44 150 GLU A O 1
ATOM 999 N N . TYR A 1 133 ? 9.659 35.228 61.206 1.00 22.89 151 TYR A N 1
ATOM 1000 C CA . TYR A 1 133 ? 9.092 34.800 62.493 1.00 23.28 151 TYR A CA 1
ATOM 1001 C C . TYR A 1 133 ? 9.901 33.736 63.241 1.00 22.63 151 TYR A C 1
ATOM 1002 O O . TYR A 1 133 ? 9.437 33.184 64.237 1.00 23.33 151 TYR A O 1
ATOM 1011 N N A ASP A 1 134 ? 11.084 33.420 62.731 0.60 21.90 152 ASP A N 1
ATOM 1012 N N B ASP A 1 134 ? 11.112 33.446 62.774 0.40 22.13 152 ASP A N 1
ATOM 1013 C CA A ASP A 1 134 ? 11.997 32.483 63.370 0.60 21.63 152 ASP A CA 1
ATOM 1014 C CA B ASP A 1 134 ? 11.963 32.420 63.385 0.40 21.86 152 ASP A CA 1
ATOM 1015 C C A ASP A 1 134 ? 11.427 31.069 63.515 0.60 21.11 152 ASP A C 1
ATOM 1016 C C B ASP A 1 134 ? 11.212 31.114 63.595 0.40 21.05 152 ASP A C 1
ATOM 1017 O O A ASP A 1 134 ? 11.728 30.378 64.499 0.60 20.40 152 ASP A O 1
ATOM 1018 O O B ASP A 1 134 ? 11.089 30.596 64.701 0.40 21.39 152 ASP A O 1
ATOM 1027 N N . ARG A 1 135 ? 10.674 30.611 62.489 1.00 18.84 153 ARG A N 1
ATOM 1028 C CA A ARG A 1 135 ? 10.150 29.248 62.486 0.50 17.81 153 ARG A CA 1
ATOM 1029 C CA B ARG A 1 135 ? 10.088 29.262 62.436 0.50 18.32 153 ARG A CA 1
ATOM 1030 C C . ARG A 1 135 ? 10.996 28.358 61.587 1.00 17.51 153 ARG A C 1
ATOM 1031 O O . ARG A 1 135 ? 11.557 28.823 60.598 1.00 19.84 153 ARG A O 1
ATOM 1046 N N . LYS A 1 136 ? 11.084 27.092 61.940 1.00 17.35 154 LYS A N 1
ATOM 1047 C CA . LYS A 1 136 ? 11.845 26.123 61.172 1.00 17.19 154 LYS A CA 1
ATOM 1048 C C . LYS A 1 136 ? 10.963 25.528 60.083 1.00 15.00 154 LYS A C 1
ATOM 1049 O O . LYS A 1 136 ? 9.777 25.364 60.242 1.00 14.84 154 LYS A O 1
ATOM 1054 N N . ILE A 1 137 ? 11.585 25.236 58.940 1.00 13.01 155 ILE A N 1
ATOM 1055 C CA . ILE A 1 137 ? 10.952 24.451 57.876 1.00 12.85 155 ILE A CA 1
ATOM 1056 C C . ILE A 1 137 ? 11.646 23.098 57.764 1.00 12.23 155 ILE A C 1
ATOM 1057 O O . ILE A 1 137 ? 12.872 22.977 57.768 1.00 13.69 155 ILE A O 1
ATOM 1062 N N . LEU A 1 138 ? 10.817 22.077 57.669 1.00 11.14 156 LEU A N 1
ATOM 1063 C CA . LEU A 1 138 ? 11.245 20.710 57.409 1.00 10.90 156 LEU A CA 1
ATOM 1064 C C . LEU A 1 138 ? 10.675 20.321 56.039 1.00 9.91 156 LEU A C 1
ATOM 1065 O O . LEU A 1 138 ? 9.482 20.283 55.863 1.00 12.17 156 LEU A O 1
ATOM 1070 N N . ILE A 1 139 ? 11.548 20.005 55.081 1.00 9.52 157 ILE A N 1
ATOM 1071 C CA . ILE A 1 139 ? 11.110 19.580 53.756 1.00 9.20 157 ILE A CA 1
ATOM 1072 C C . ILE A 1 139 ? 11.287 18.064 53.654 1.00 9.23 157 ILE A C 1
ATOM 1073 O O . ILE A 1 139 ? 12.396 17.526 53.823 1.00 9.95 157 ILE A O 1
ATOM 1078 N N . LEU A 1 140 ? 10.177 17.367 53.419 1.00 8.73 158 LEU A N 1
ATOM 1079 C CA . LEU A 1 140 ? 10.179 15.910 53.187 1.00 9.78 158 LEU A CA 1
ATOM 1080 C C . LEU A 1 140 ? 10.300 15.767 51.686 1.00 8.50 158 LEU A C 1
ATOM 1081 O O . LEU A 1 140 ? 9.314 15.996 50.956 1.00 9.69 158 LEU A O 1
ATOM 1086 N N . ASP A 1 141 ? 11.502 15.518 51.189 1.00 8.52 159 ASP A N 1
ATOM 1087 C CA . ASP A 1 141 ? 11.713 15.731 49.759 1.00 8.48 159 ASP A CA 1
ATOM 1088 C C . ASP A 1 141 ? 11.009 14.673 48.932 1.00 8.53 159 ASP A C 1
ATOM 1089 O O . ASP A 1 141 ? 10.840 13.508 49.377 1.00 9.73 159 ASP A O 1
ATOM 1094 N N . ARG A 1 142 ? 10.599 15.059 47.734 1.00 8.53 160 ARG A N 1
ATOM 1095 C CA . ARG A 1 142 ? 10.071 14.161 46.724 1.00 8.97 160 ARG A CA 1
ATOM 1096 C C . ARG A 1 142 ? 10.854 14.394 45.445 1.00 8.25 160 ARG A C 1
ATOM 1097 O O . ARG A 1 142 ? 11.394 15.466 45.223 1.00 9.12 160 ARG A O 1
ATOM 1105 N N . PRO A 1 143 ? 10.900 13.381 44.586 1.00 8.45 161 PRO A N 1
ATOM 1106 C CA . PRO A 1 143 ? 11.610 13.547 43.328 1.00 8.14 161 PRO A CA 1
ATOM 1107 C C . PRO A 1 143 ? 11.075 14.638 42.432 1.00 8.20 161 PRO A C 1
ATOM 1108 O O . PRO A 1 143 ? 9.899 14.969 42.511 1.00 9.86 161 PRO A O 1
ATOM 1112 N N . ASN A 1 144 ? 11.962 15.168 41.595 1.00 8.00 162 ASN A N 1
ATOM 1113 C CA . ASN A 1 144 ? 11.557 16.000 40.478 1.00 7.63 162 ASN A CA 1
ATOM 1114 C C . ASN A 1 144 ? 11.455 15.077 39.273 1.00 7.31 162 ASN A C 1
ATOM 1115 O O . ASN A 1 144 ? 12.475 14.526 38.861 1.00 7.97 162 ASN A O 1
ATOM 1120 N N . PRO A 1 145 ? 10.250 14.881 38.690 1.00 7.01 163 PRO A N 1
ATOM 1121 C CA . PRO A 1 145 ? 10.146 13.974 37.550 1.00 7.20 163 PRO A CA 1
ATOM 1122 C C . PRO A 1 145 ? 10.872 14.480 36.310 1.00 7.07 163 PRO A C 1
ATOM 1123 O O . PRO A 1 145 ? 11.118 13.728 35.389 1.00 8.36 163 PRO A O 1
ATOM 1127 N N . ASN A 1 146 ? 11.193 15.776 36.304 1.00 7.43 164 ASN A N 1
ATOM 11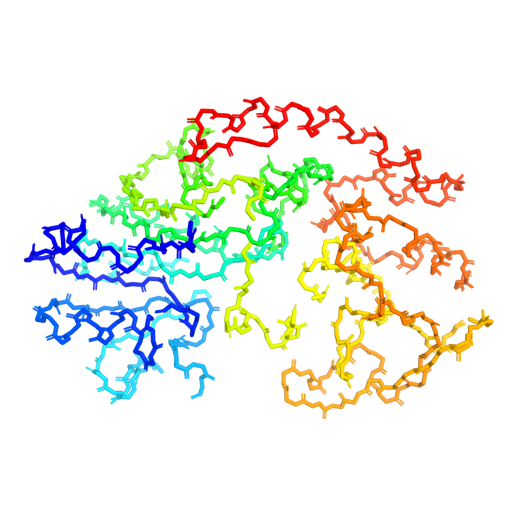28 C CA . ASN A 1 146 ? 12.007 16.430 35.284 1.00 7.40 164 ASN A CA 1
ATOM 1129 C C . ASN A 1 146 ? 13.375 16.853 35.871 1.00 7.82 164 ASN A C 1
ATOM 1130 O O . ASN A 1 146 ? 13.985 17.819 35.428 1.00 8.41 164 ASN A O 1
ATOM 1135 N N . GLY A 1 147 ? 13.861 16.085 36.830 1.00 7.13 165 GLY A N 1
ATOM 1136 C CA . GLY A 1 147 ? 15.117 16.364 37.507 1.00 8.25 165 GLY A CA 1
ATOM 1137 C C . GLY A 1 147 ? 16.345 15.918 36.770 1.00 7.84 165 GLY A C 1
ATOM 1138 O O . GLY A 1 147 ? 17.453 16.149 37.269 1.00 8.91 165 GLY A O 1
ATOM 1139 N N . HIS A 1 148 ? 16.164 15.298 35.619 1.00 7.83 166 HIS A N 1
ATOM 1140 C CA . HIS A 1 148 ? 17.235 14.674 34.878 1.00 8.34 166 HIS A CA 1
ATOM 1141 C C . HIS A 1 148 ? 17.935 15.629 33.934 1.00 9.06 166 HIS A C 1
ATOM 1142 O O . HIS A 1 148 ? 18.917 15.225 33.284 1.00 10.05 166 HIS A O 1
ATOM 1149 N N . TYR A 1 149 ? 17.465 16.866 33.818 1.00 8.05 167 TYR A N 1
ATOM 1150 C CA . TYR A 1 149 ? 18.106 17.842 32.955 1.00 7.97 167 TYR A CA 1
ATOM 1151 C C . TYR A 1 149 ? 17.832 19.227 33.438 1.00 8.40 167 TYR A C 1
ATOM 1152 O O . TYR A 1 149 ? 17.007 19.453 34.308 1.00 8.82 167 TYR A O 1
ATOM 1161 N N . VAL A 1 150 ? 18.545 20.179 32.832 1.00 8.40 168 VAL A N 1
ATOM 1162 C CA . VAL A 1 150 ? 18.406 21.620 33.033 1.00 7.92 168 VAL A CA 1
ATOM 1163 C C . VAL A 1 150 ? 18.256 22.209 31.624 1.00 7.97 168 VAL A C 1
ATOM 1164 O O . VAL A 1 150 ? 19.006 21.829 30.711 1.00 9.17 168 VAL A O 1
ATOM 1168 N N . ASP A 1 151 ? 17.293 23.117 31.424 1.00 7.69 169 ASP A N 1
ATOM 1169 C CA . ASP A 1 151 ? 17.095 23.642 30.073 1.00 7.96 169 ASP A CA 1
ATOM 1170 C C . ASP A 1 151 ? 16.355 24.959 30.108 1.00 7.15 169 ASP A C 1
ATOM 1171 O O . ASP A 1 151 ? 15.579 25.267 31.005 1.00 7.79 169 ASP A O 1
ATOM 1176 N N . GLY A 1 152 ? 16.574 25.707 29.035 1.00 8.15 170 GLY A N 1
ATOM 1177 C CA . GLY A 1 152 ? 15.895 26.962 28.806 1.00 8.26 170 GLY A CA 1
ATOM 1178 C C . GLY A 1 152 ? 16.678 28.165 29.338 1.00 8.49 170 GLY A C 1
ATOM 1179 O O . GLY A 1 152 ? 17.613 28.022 30.110 1.00 9.45 170 GLY A O 1
ATOM 1180 N N . PRO A 1 153 ? 16.303 29.369 28.877 1.00 9.25 171 PRO A N 1
ATOM 1181 C CA . PRO A 1 153 ? 16.930 30.568 29.373 1.00 10.67 171 PRO A CA 1
ATOM 1182 C C . PRO A 1 153 ? 16.736 30.747 30.872 1.00 9.80 171 PRO A C 1
ATOM 1183 O O . PRO A 1 153 ? 15.669 30.402 31.396 1.00 9.69 171 PRO A O 1
ATOM 1187 N N . ILE A 1 154 ? 17.710 31.345 31.538 1.00 10.16 172 ILE A N 1
ATOM 1188 C CA . ILE A 1 154 ? 17.498 31.843 32.893 1.00 10.19 172 ILE A CA 1
ATOM 1189 C C . ILE A 1 154 ? 16.526 33.012 32.810 1.00 9.18 172 ILE A C 1
ATOM 1190 O O . ILE A 1 154 ? 16.658 33.875 31.953 1.00 11.59 172 ILE A O 1
ATOM 1195 N N . LEU A 1 155 ? 15.587 33.068 33.742 1.00 8.78 173 LEU A N 1
ATOM 1196 C CA . LEU A 1 155 ? 14.606 34.127 33.758 1.00 8.31 173 LEU A CA 1
ATOM 1197 C C . LEU A 1 155 ? 15.269 35.477 33.986 1.00 9.79 173 LEU A C 1
ATOM 1198 O O . LEU A 1 155 ? 15.934 35.666 34.989 1.00 10.91 173 LEU A O 1
ATOM 1203 N N . ASP A 1 156 ? 15.060 36.400 33.046 1.00 10.03 174 ASP A N 1
ATOM 1204 C CA . ASP A 1 156 ? 15.434 37.800 33.204 1.00 10.59 174 ASP A CA 1
ATOM 1205 C C . ASP A 1 156 ? 14.488 38.398 34.218 1.00 11.47 174 ASP A C 1
ATOM 1206 O O . ASP A 1 156 ? 13.280 38.285 34.103 1.00 11.41 174 ASP A O 1
ATOM 1224 N N A LYS A 1 158 ? 13.522 41.292 34.696 0.50 10.33 176 LYS A N 1
ATOM 1225 N N B LYS A 1 158 ? 13.504 41.317 34.752 0.50 11.60 176 LYS A N 1
ATOM 1226 C CA A LYS A 1 158 ? 12.516 42.186 34.060 0.50 10.55 176 LYS A CA 1
ATOM 1227 C CA B LYS A 1 158 ? 12.487 42.247 34.328 0.50 12.22 176 LYS A CA 1
ATOM 1228 C C A LYS A 1 158 ? 11.161 41.517 33.888 0.50 10.22 176 LYS A C 1
ATOM 1229 C C B LYS A 1 158 ? 11.187 41.538 33.850 0.50 11.09 176 LYS A C 1
ATOM 1230 O O A LYS A 1 158 ? 10.140 42.164 33.821 0.50 9.78 176 LYS A O 1
ATOM 1231 O O B LYS A 1 158 ? 10.226 42.198 33.495 0.50 10.56 176 LYS A O 1
ATOM 1242 N N . TYR A 1 159 ? 11.182 40.196 33.830 1.00 9.08 177 TYR A N 1
ATOM 1243 C CA . TYR A 1 159 ? 10.041 39.355 33.542 1.00 8.89 177 TYR A CA 1
ATOM 1244 C C . TYR A 1 159 ? 9.610 38.551 34.735 1.00 9.52 177 TYR A C 1
ATOM 1245 O O . TYR A 1 159 ? 8.814 37.613 34.573 1.00 10.28 177 TYR A O 1
ATOM 1254 N N . LYS A 1 160 ? 10.079 38.859 35.935 1.00 10.15 178 LYS A N 1
ATOM 1255 C CA A LYS A 1 160 ? 9.592 38.162 37.121 0.60 10.77 178 LYS A CA 1
ATOM 1256 C CA B LYS A 1 160 ? 9.611 38.175 37.143 0.40 10.86 178 LYS A CA 1
ATOM 1257 C C . LYS A 1 160 ? 8.069 38.317 37.211 1.00 11.09 178 LYS A C 1
ATOM 1258 O O . LYS A 1 160 ? 7.530 39.420 37.005 1.00 12.66 178 LYS A O 1
ATOM 1269 N N . SER A 1 161 ? 7.348 37.257 37.564 1.00 11.80 179 SER A N 1
ATOM 1270 C CA . SER A 1 161 ? 5.896 37.334 37.556 1.00 13.05 179 SER A CA 1
ATOM 1271 C C . SER A 1 161 ? 5.284 36.236 38.411 1.00 14.24 179 SER A C 1
ATOM 1272 O O . SER A 1 161 ? 6.008 35.400 38.956 1.00 13.45 179 SER A O 1
ATOM 1275 N N . GLY A 1 162 ? 3.960 36.129 38.316 1.00 15.81 180 GLY A N 1
ATOM 1276 C CA . GLY A 1 162 ? 3.242 35.018 38.874 1.00 16.18 180 GLY A CA 1
ATOM 1277 C C . GLY A 1 162 ? 3.576 33.662 38.326 1.00 14.40 180 GLY A C 1
ATOM 1278 O O . GLY A 1 162 ? 3.239 32.651 38.949 1.00 15.91 180 GLY A O 1
ATOM 1279 N N . VAL A 1 163 ? 4.173 33.628 37.140 1.00 12.40 181 VAL A N 1
ATOM 1280 C CA . VAL A 1 163 ? 4.567 32.365 36.527 1.00 11.15 181 VAL A CA 1
ATOM 1281 C C . VAL A 1 163 ? 6.115 32.238 36.431 1.00 9.01 181 VAL A C 1
ATOM 1282 O O . VAL A 1 163 ? 6.624 31.424 35.686 1.00 9.52 181 VAL A O 1
ATOM 1286 N N . GLY A 1 164 ? 6.856 32.962 37.254 1.00 9.26 182 GLY A N 1
ATOM 1287 C CA . GLY A 1 164 ? 8.315 32.909 37.254 1.00 9.98 182 GLY A CA 1
ATOM 1288 C C . GLY A 1 164 ? 8.916 33.727 38.380 1.00 8.95 182 GLY A C 1
ATOM 1289 O O . GLY A 1 164 ? 8.990 34.966 38.300 1.00 11.06 182 GLY A O 1
ATOM 1290 N N . GLY A 1 165 ? 9.328 33.061 39.448 1.00 8.93 183 GLY A N 1
ATOM 1291 C CA . GLY A 1 165 ? 9.657 33.730 40.690 1.00 10.13 183 GLY A CA 1
ATOM 1292 C C . GLY A 1 165 ? 11.111 33.838 41.052 1.00 10.06 183 GLY A C 1
ATOM 1293 O O . GLY A 1 165 ? 11.445 34.535 42.012 1.00 12.46 183 GLY A O 1
ATOM 1294 N N . LEU A 1 166 ? 12.000 33.164 40.322 1.00 9.93 184 LEU A N 1
ATOM 1295 C CA . LEU A 1 166 ? 13.417 33.080 40.660 1.00 9.21 184 LEU A CA 1
ATOM 1296 C C . LEU A 1 166 ? 14.244 33.118 39.372 1.00 9.27 184 LEU A C 1
ATOM 1297 O O . LEU A 1 166 ? 13.737 32.692 38.317 1.00 9.03 184 LEU A O 1
ATOM 1302 N N . PRO A 1 167 ? 15.530 33.500 39.468 1.00 9.54 185 PRO A N 1
ATOM 1303 C CA . PRO A 1 167 ? 16.403 33.531 38.291 1.00 9.68 185 PRO A CA 1
ATOM 1304 C C . PRO A 1 167 ? 16.967 32.143 38.007 1.00 8.98 185 PRO A C 1
ATOM 1305 O O . PRO A 1 167 ? 18.143 31.845 38.233 1.00 9.88 185 PRO A O 1
ATOM 1309 N N . ILE A 1 168 ? 16.093 31.311 37.482 1.00 7.80 186 ILE A N 1
ATOM 1310 C CA . ILE A 1 168 ? 16.373 29.906 37.216 1.00 7.39 186 ILE A CA 1
ATOM 1311 C C . ILE A 1 168 ? 15.952 29.613 35.781 1.00 7.76 186 ILE A C 1
ATOM 1312 O O . ILE A 1 168 ? 15.194 30.369 35.172 1.00 8.23 186 ILE A O 1
ATOM 1317 N N . PRO A 1 169 ? 16.420 28.507 35.193 1.00 7.45 187 PRO A N 1
ATOM 1318 C CA . PRO A 1 169 ? 16.006 28.108 33.856 1.00 7.19 187 PRO A CA 1
ATOM 1319 C C . PRO A 1 169 ? 14.553 27.613 33.848 1.00 8.04 187 PRO A C 1
ATOM 1320 O O . PRO A 1 169 ? 13.919 27.502 34.900 1.00 9.04 187 PRO A O 1
ATOM 1324 N N . ILE A 1 170 ? 14.022 27.346 32.665 1.00 6.78 188 ILE A N 1
ATOM 1325 C CA . ILE A 1 170 ? 12.682 26.831 32.554 1.00 7.16 188 ILE A CA 1
ATOM 1326 C C . ILE A 1 170 ? 12.579 25.488 33.266 1.00 7.44 188 ILE A C 1
ATOM 1327 O O . ILE A 1 170 ? 11.644 25.236 34.065 1.00 8.05 188 ILE A O 1
ATOM 1332 N N . VAL A 1 171 ? 13.497 24.574 32.927 1.00 6.59 189 VAL A N 1
ATOM 1333 C CA . VAL A 1 171 ? 13.602 23.251 33.557 1.00 7.24 189 VAL A CA 1
ATOM 1334 C C . VAL A 1 171 ? 14.829 23.427 34.461 1.00 7.35 189 VAL A C 1
ATOM 1335 O O . VAL A 1 171 ? 15.965 23.491 33.978 1.00 7.93 189 VAL A O 1
ATOM 1339 N N . HIS A 1 172 ? 14.597 23.519 35.772 1.00 7.11 190 HIS A N 1
ATOM 1340 C CA . HIS A 1 172 ? 15.671 23.827 36.712 1.00 7.63 190 HIS A CA 1
ATOM 1341 C C . HIS A 1 172 ? 16.409 22.578 37.215 1.00 7.46 190 HIS A C 1
ATOM 1342 O O . HIS A 1 172 ? 17.529 22.689 37.731 1.00 8.62 190 HIS A O 1
ATOM 1349 N N . GLY A 1 173 ? 15.770 21.410 37.085 1.00 7.22 191 GLY A N 1
ATOM 1350 C CA . GLY A 1 173 ? 16.361 20.177 37.435 1.00 8.37 191 GLY A CA 1
ATOM 1351 C C . GLY A 1 173 ? 16.496 19.832 38.899 1.00 8.02 191 GLY A C 1
ATOM 1352 O O . GLY A 1 173 ? 17.193 18.895 39.230 1.00 10.11 191 GLY A O 1
ATOM 1361 N N . THR A 1 175 ? 15.060 19.265 43.030 1.00 6.93 193 THR A N 1
ATOM 1362 C CA . THR A 1 175 ? 13.962 19.001 43.941 1.00 7.55 193 THR A CA 1
ATOM 1363 C C . THR A 1 175 ? 13.582 20.256 44.740 1.00 7.48 193 THR A C 1
ATOM 1364 O O . THR A 1 175 ? 14.373 21.198 44.793 1.00 8.10 193 THR A O 1
ATOM 1368 N N . LEU A 1 176 ? 12.414 20.261 45.371 1.00 7.51 194 LEU A N 1
ATOM 1369 C CA . LEU A 1 176 ? 12.046 21.425 46.173 1.00 8.14 194 LEU A CA 1
ATOM 1370 C C . LEU A 1 176 ? 13.012 21.597 47.328 1.00 7.88 194 LEU A C 1
ATOM 1371 O O . LEU A 1 176 ? 13.312 22.739 47.703 1.00 8.75 194 LEU A O 1
ATOM 1376 N N . GLY A 1 177 ? 13.567 20.522 47.894 1.00 7.96 195 GLY A N 1
ATOM 1377 C CA . GLY A 1 177 ? 14.559 20.645 48.935 1.00 8.26 195 GLY A CA 1
ATOM 1378 C C . GLY A 1 177 ? 15.826 21.306 48.453 1.00 8.21 195 GLY A C 1
ATOM 1379 O O . GLY A 1 177 ? 16.385 22.169 49.107 1.00 8.55 195 GLY A O 1
ATOM 1380 N N . GLU A 1 178 ? 16.317 20.866 47.304 1.00 8.10 196 GLU A N 1
ATOM 1381 C CA . GLU A 1 178 ? 17.506 21.499 46.720 1.00 8.02 196 GLU A CA 1
ATOM 1382 C C . GLU A 1 178 ? 17.272 22.958 46.442 1.00 8.29 196 GLU A C 1
ATOM 1383 O O . GLU A 1 178 ? 18.125 23.804 46.717 1.00 8.94 196 GLU A O 1
ATOM 1389 N N . LEU A 1 179 ? 16.129 23.269 45.828 1.00 8.41 197 LEU A N 1
ATOM 1390 C CA . LEU A 1 179 ? 15.798 24.624 45.495 1.00 9.28 197 LEU A CA 1
ATOM 1391 C C . LEU A 1 179 ? 15.713 25.486 46.739 1.00 8.26 197 LEU A C 1
ATOM 1392 O O . LEU A 1 179 ? 16.169 26.626 46.730 1.00 9.13 197 LEU A O 1
ATOM 1397 N N . ALA A 1 180 ? 15.140 24.972 47.824 1.00 8.68 198 ALA A N 1
ATOM 1398 C CA . ALA A 1 180 ? 15.058 25.730 49.068 1.00 8.54 198 ALA A CA 1
ATOM 1399 C C . ALA A 1 180 ? 16.445 26.099 49.541 1.00 9.30 198 ALA A C 1
ATOM 1400 O O . ALA A 1 180 ? 16.679 27.250 49.998 1.00 9.93 198 ALA A O 1
ATOM 1402 N N . LEU A 1 181 ? 17.369 25.145 49.506 1.00 9.01 199 LEU A N 1
ATOM 1403 C CA . LEU A 1 181 ? 18.734 25.423 49.911 1.00 9.28 199 LEU A CA 1
ATOM 1404 C C . LEU A 1 181 ? 19.366 26.523 49.063 1.00 8.68 199 LEU A C 1
ATOM 1405 O O . LEU A 1 181 ? 20.108 27.387 49.576 1.00 9.97 199 LEU A O 1
ATOM 1418 N N . VAL A 1 183 ? 17.698 28.936 47.390 1.00 9.19 201 VAL A N 1
ATOM 1419 C CA . VAL A 1 183 ? 17.058 30.192 47.745 1.00 10.00 201 VAL A CA 1
ATOM 1420 C C . VAL A 1 183 ? 17.731 30.827 48.959 1.00 10.70 201 VAL A C 1
ATOM 1421 O O . VAL A 1 183 ? 17.981 32.031 48.949 1.00 11.94 201 VAL A O 1
ATOM 1425 N N . ASN A 1 184 ? 18.083 30.027 49.953 1.00 10.48 202 ASN A N 1
ATOM 1426 C CA . ASN A 1 184 ? 18.812 30.545 51.098 1.00 12.02 202 ASN A CA 1
ATOM 1427 C C . ASN A 1 184 ? 20.172 31.023 50.653 1.00 11.75 202 ASN A C 1
ATOM 1428 O O . ASN A 1 184 ? 20.523 32.173 50.951 1.00 13.48 202 ASN A O 1
ATOM 1433 N N . GLY A 1 185 ? 20.967 30.140 50.042 1.00 11.52 203 GLY A N 1
ATOM 1434 C CA . GLY A 1 185 ? 22.379 30.446 49.805 1.00 12.76 203 GLY A CA 1
ATOM 1435 C C . GLY A 1 185 ? 22.619 31.578 48.841 1.00 12.63 203 GLY A C 1
ATOM 1436 O O . GLY A 1 185 ? 23.612 32.295 48.980 1.00 15.16 203 GLY A O 1
ATOM 1437 N N . GLU A 1 186 ? 21.725 31.730 47.872 1.00 12.25 204 GLU A N 1
ATOM 1438 C CA . GLU A 1 186 ? 21.821 32.787 46.884 1.00 13.17 204 GLU A CA 1
ATOM 1439 C C . GLU A 1 186 ? 21.096 34.065 47.284 1.00 13.83 204 GLU A C 1
ATOM 1440 O O . GLU A 1 186 ? 21.093 35.018 46.510 1.00 15.76 204 GLU A O 1
ATOM 1446 N N . ARG A 1 187 ? 20.494 34.078 48.466 1.00 14.02 205 ARG A N 1
ATOM 1447 C CA . ARG A 1 187 ? 19.765 35.220 49.012 1.00 14.27 205 ARG A CA 1
ATOM 1448 C C . ARG A 1 187 ? 18.641 35.672 48.112 1.00 14.46 205 ARG A C 1
ATOM 1449 O O . ARG A 1 187 ? 18.510 36.863 47.762 1.00 16.36 205 ARG A O 1
ATOM 1457 N N . TRP A 1 188 ? 17.786 34.716 47.768 1.00 14.08 206 TRP A N 1
ATOM 1458 C CA . TRP A 1 188 ? 16.631 34.998 46.933 1.00 13.36 206 TRP A CA 1
ATOM 1459 C C . TRP A 1 188 ? 15.350 35.302 47.718 1.00 14.79 206 TRP A C 1
ATOM 1460 O O . TRP A 1 188 ? 14.332 35.640 47.115 1.00 17.13 206 TRP A O 1
ATOM 1471 N N . LEU A 1 189 ? 15.369 35.218 49.049 1.00 15.77 207 LEU A N 1
ATOM 1472 C CA . LEU A 1 189 ? 14.246 35.722 49.825 1.00 17.11 207 LEU A CA 1
ATOM 1473 C C . LEU A 1 189 ? 14.241 37.257 49.895 1.00 21.11 207 LEU A C 1
ATOM 1474 O O . LEU A 1 189 ? 15.289 37.865 49.898 1.00 20.56 207 LEU A O 1
ATOM 1479 N N . PRO A 1 190 ? 13.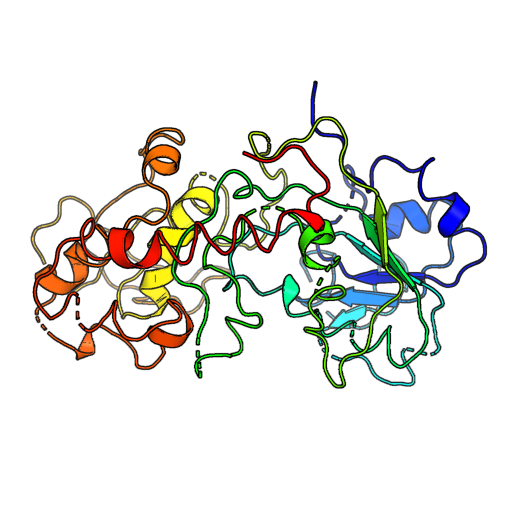058 37.881 50.057 1.00 24.33 208 PRO A N 1
ATOM 1480 C CA . PRO A 1 190 ? 12.999 39.342 50.417 1.00 26.94 208 PRO A CA 1
ATOM 1481 C C . PRO A 1 190 ? 13.786 39.767 51.649 1.00 29.55 208 PRO A C 1
ATOM 1482 O O . PRO A 1 190 ? 13.870 39.036 52.638 1.00 31.31 208 PRO A O 1
ATOM 1486 N N . SER A 1 191 ? 14.341 40.978 51.617 1.00 32.42 209 SER A N 1
ATOM 1487 C CA . SER A 1 191 ? 15.123 41.517 52.745 1.00 34.51 209 SER A CA 1
ATOM 1488 C C . SER A 1 191 ? 16.277 40.578 53.075 1.00 34.75 209 SER A C 1
ATOM 1489 O O . SER A 1 191 ? 16.860 40.642 54.160 1.00 36.61 209 SER A O 1
ATOM 1492 N N . SER A 1 192 ? 16.578 39.687 52.126 1.00 34.87 210 SER A N 1
ATOM 1493 C CA . SER A 1 192 ? 17.733 38.811 52.181 1.00 33.34 210 SER A CA 1
ATOM 1494 C C . SER A 1 192 ? 17.886 38.058 53.493 1.00 30.32 210 SER A C 1
ATOM 1495 O O . SER A 1 192 ? 18.983 37.845 53.997 1.00 28.95 210 SER A O 1
ATOM 1498 N N . ARG A 1 193 ? 16.750 37.616 54.010 1.00 27.74 211 ARG A N 1
ATOM 1499 C CA . ARG A 1 193 ? 16.755 36.699 55.108 1.00 26.68 211 ARG A CA 1
ATOM 1500 C C . ARG A 1 193 ? 17.174 35.292 54.660 1.00 23.56 211 ARG A C 1
ATOM 1501 O O . ARG A 1 193 ? 17.160 34.978 53.468 1.00 21.11 211 ARG A O 1
ATOM 1509 N N . ILE A 1 194 ? 17.589 34.471 55.613 1.00 21.38 212 ILE A N 1
ATOM 1510 C CA . ILE A 1 194 ? 17.641 33.015 55.446 1.00 20.34 212 ILE A CA 1
ATOM 1511 C C . ILE A 1 194 ? 16.709 32.322 56.428 1.00 19.07 212 ILE A C 1
ATOM 1512 O O . ILE A 1 194 ? 16.542 32.750 57.579 1.00 19.55 212 ILE A O 1
ATOM 1517 N N . CYS A 1 195 ? 16.056 31.277 55.929 1.00 16.32 213 CYS A N 1
ATOM 1518 C CA . CYS A 1 195 ? 15.147 30.475 56.707 1.00 16.37 213 CYS A CA 1
ATOM 1519 C C . CYS A 1 195 ? 15.862 29.226 57.215 1.00 15.83 213 CYS A C 1
ATOM 1520 O O . CYS A 1 195 ? 16.623 28.584 56.473 1.00 17.11 213 CYS A O 1
ATOM 1523 N N . ASP A 1 196 ? 15.623 28.824 58.460 1.00 14.90 214 ASP A N 1
ATOM 1524 C CA . ASP A 1 196 ? 16.110 27.575 58.995 1.00 15.66 214 ASP A CA 1
ATOM 1525 C C . ASP A 1 196 ? 15.384 26.428 58.263 1.00 14.80 214 ASP A C 1
ATOM 1526 O O . ASP A 1 196 ? 14.194 26.256 58.445 1.00 16.59 214 ASP A O 1
ATOM 1531 N N . VAL A 1 197 ? 16.127 25.666 57.475 1.00 13.57 215 VAL A N 1
ATOM 1532 C CA . VAL A 1 197 ? 15.600 24.574 56.636 1.00 13.63 215 VAL A CA 1
ATOM 1533 C C . VAL A 1 197 ? 16.360 23.283 56.894 1.00 12.91 215 VAL A C 1
ATOM 1534 O O . VAL A 1 197 ? 17.581 23.262 56.856 1.00 15.97 215 VAL A O 1
ATOM 1538 N N . THR A 1 198 ? 15.610 22.230 57.136 1.00 12.57 216 THR A N 1
ATOM 1539 C CA . THR A 1 198 ? 16.139 20.876 57.165 1.00 12.36 216 THR A CA 1
ATOM 1540 C C . THR A 1 198 ? 15.429 20.081 56.090 1.00 11.40 216 THR A C 1
ATOM 1541 O O . THR A 1 198 ? 14.207 20.178 55.970 1.00 12.55 216 THR A O 1
ATOM 1545 N N . VAL A 1 199 ? 16.195 19.386 55.263 1.00 10.78 217 VAL A N 1
ATOM 1546 C CA . VAL A 1 199 ? 15.644 18.511 54.233 1.00 10.57 217 VAL A CA 1
ATOM 1547 C C . VAL A 1 199 ? 15.880 17.054 54.637 1.00 10.31 217 VAL A C 1
ATOM 1548 O O . VAL A 1 199 ? 16.994 16.684 54.988 1.00 11.52 217 VAL A O 1
ATOM 1552 N N . ILE A 1 200 ? 14.825 16.236 54.561 1.00 10.12 218 ILE A N 1
ATOM 1553 C CA . ILE A 1 200 ? 14.941 14.779 54.627 1.00 9.63 218 ILE A CA 1
ATOM 1554 C C . ILE A 1 200 ? 14.994 14.312 53.167 1.00 9.45 218 ILE A C 1
ATOM 1555 O O . ILE A 1 200 ? 13.992 14.339 52.454 1.00 9.62 218 ILE A O 1
ATOM 1560 N N . PRO A 1 201 ? 16.178 13.954 52.664 1.00 10.42 219 PRO A N 1
ATOM 1561 C CA A PRO A 1 201 ? 16.306 13.604 51.253 0.50 10.17 219 PRO A CA 1
ATOM 1562 C CA B PRO A 1 201 ? 16.280 13.631 51.252 0.50 10.50 219 PRO A CA 1
ATOM 1563 C C . PRO A 1 201 ? 15.690 12.269 50.921 1.00 10.36 219 PRO A C 1
ATOM 1564 O O . PRO A 1 201 ? 15.590 11.389 51.772 1.00 11.51 219 PRO A O 1
ATOM 1571 N N . CYS A 1 202 ? 15.303 12.112 49.668 1.00 9.60 220 CYS A N 1
ATOM 1572 C CA . CYS A 1 202 ? 14.920 10.811 49.194 1.00 10.39 220 CYS A CA 1
ATOM 1573 C C . CYS A 1 202 ? 16.110 9.846 49.237 1.00 11.47 220 CYS A C 1
ATOM 1574 O O . CYS A 1 202 ? 17.256 10.273 49.083 1.00 12.52 220 CYS A O 1
ATOM 1577 N N . LYS A 1 203 ? 15.801 8.563 49.376 1.00 11.71 221 LYS A N 1
ATOM 1578 C CA . LYS A 1 203 ? 16.808 7.506 49.192 1.00 13.21 221 LYS A CA 1
ATOM 1579 C C . LYS A 1 203 ? 16.580 6.839 47.855 1.00 12.49 221 LYS A C 1
ATOM 1580 O O . LYS A 1 203 ? 15.467 6.866 47.324 1.00 12.77 221 LYS A O 1
ATOM 1586 N N . ASN A 1 204 ? 17.643 6.255 47.312 1.00 13.88 222 ASN A N 1
ATOM 1587 C CA . ASN A 1 204 ? 17.616 5.575 46.008 1.00 13.78 222 ASN A CA 1
ATOM 1588 C C . ASN A 1 204 ? 17.188 6.518 44.911 1.00 12.69 222 ASN A C 1
ATOM 1589 O O . ASN A 1 204 ? 16.384 6.188 44.054 1.00 14.01 222 ASN A O 1
ATOM 1594 N N . TYR A 1 205 ? 17.766 7.710 44.955 1.00 11.73 223 TYR A N 1
ATOM 1595 C CA . TYR A 1 205 ? 17.402 8.777 43.997 1.00 10.43 223 TYR A CA 1
ATOM 1596 C C . TYR A 1 205 ? 18.629 9.558 43.560 1.00 10.11 223 TYR A C 1
ATOM 1597 O O . TYR A 1 205 ? 19.412 10.026 44.386 1.00 11.06 223 TYR A O 1
ATOM 1606 N N . THR A 1 206 ? 18.805 9.663 42.233 1.00 10.10 224 THR A N 1
ATOM 1607 C CA . THR A 1 206 ? 19.814 10.499 41.620 1.00 9.57 224 THR A CA 1
ATOM 1608 C C . THR A 1 206 ? 19.105 11.414 40.634 1.00 9.04 224 THR A C 1
ATOM 1609 O O . THR A 1 206 ? 17.933 11.213 40.286 1.00 9.59 224 THR A O 1
ATOM 1613 N N A HIS A 1 207 ? 19.859 12.359 40.080 0.50 8.89 225 HIS A N 1
ATOM 1614 N N B HIS A 1 207 ? 19.834 12.389 40.132 0.50 9.27 225 HIS A N 1
ATOM 1615 C CA A HIS A 1 207 ? 19.383 13.191 38.950 0.50 9.38 225 HIS A CA 1
ATOM 1616 C CA B HIS A 1 207 ? 19.266 13.193 39.076 0.50 10.18 225 HIS A CA 1
ATOM 1617 C C A HIS A 1 207 ? 19.397 12.507 37.579 0.50 9.50 225 HIS A C 1
ATOM 1618 C C B HIS A 1 207 ? 18.899 12.367 37.838 0.50 10.13 225 HIS A C 1
ATOM 1619 O O A HIS A 1 207 ? 19.290 13.158 36.519 0.50 9.34 225 HIS A O 1
ATOM 1620 O O B HIS A 1 207 ? 17.945 12.753 37.161 0.50 10.46 225 HIS A O 1
ATOM 1633 N N . GLN A 1 208 ? 19.520 11.194 37.596 1.00 9.80 226 GLN A N 1
ATOM 1634 C CA . GLN A 1 208 ? 19.088 10.358 36.451 1.00 10.28 226 GLN A CA 1
ATOM 1635 C C . GLN A 1 208 ? 17.884 9.501 36.682 1.00 10.62 226 GLN A C 1
ATOM 1636 O O . GLN A 1 208 ? 17.347 8.952 35.710 1.00 12.75 226 GLN A O 1
ATOM 1642 N N . THR A 1 209 ? 17.425 9.391 37.940 1.00 10.10 227 THR A N 1
ATOM 1643 C CA . THR A 1 209 ? 16.298 8.565 38.223 1.00 9.69 227 THR A CA 1
ATOM 1644 C C . THR A 1 209 ? 15.066 9.171 37.553 1.00 9.95 227 THR A C 1
ATOM 1645 O O . THR A 1 209 ? 14.824 10.370 37.695 1.00 10.94 227 THR A O 1
ATOM 1657 N N . TYR A 1 211 ? 11.578 9.063 38.155 1.00 8.59 229 TYR A N 1
ATOM 1658 C CA . TYR A 1 211 ? 10.467 8.788 39.032 1.00 8.54 229 TYR A CA 1
ATOM 1659 C C . TYR A 1 211 ? 9.169 9.096 38.369 1.00 8.32 229 TYR A C 1
ATOM 1660 O O . TYR A 1 211 ? 9.014 10.161 37.773 1.00 9.38 229 TYR A O 1
ATOM 1669 N N . ARG A 1 212 ? 8.193 8.205 38.540 1.00 8.88 230 ARG A N 1
ATOM 1670 C CA A ARG A 1 212 ? 6.852 8.355 37.986 0.70 8.58 230 ARG A CA 1
ATOM 1671 C CA B ARG A 1 212 ? 6.892 8.423 37.970 0.30 9.53 230 ARG A CA 1
ATOM 1672 C C . ARG A 1 212 ? 5.874 8.667 39.102 1.00 9.18 230 ARG A C 1
ATOM 1673 O O . ARG A 1 212 ? 5.929 8.058 40.161 1.00 10.66 230 ARG A O 1
ATOM 1688 N N . LEU A 1 213 ? 5.036 9.652 38.890 1.00 9.61 231 LEU A N 1
ATOM 1689 C CA . LEU A 1 213 ? 4.176 10.177 39.922 1.00 10.00 231 LEU A CA 1
ATOM 1690 C C . LEU A 1 213 ? 2.959 9.271 40.074 1.00 10.10 231 LEU A C 1
ATOM 1691 O O . LEU A 1 213 ? 2.257 9.025 39.115 1.00 12.05 231 LEU A O 1
ATOM 1696 N N . PRO A 1 214 ? 2.688 8.789 41.290 1.00 10.88 232 PRO A N 1
ATOM 1697 C CA . PRO A 1 214 ? 1.512 7.933 41.469 1.00 11.84 232 PRO A CA 1
ATOM 1698 C C . PRO A 1 214 ? 0.199 8.673 41.386 1.00 11.35 232 PRO A C 1
ATOM 1699 O O . PRO A 1 214 ? -0.831 8.051 41.052 1.00 12.26 232 PRO A O 1
ATOM 1703 N N . ILE A 1 215 ? 0.215 9.969 41.729 1.00 10.94 233 ILE A N 1
ATOM 1704 C CA . ILE A 1 215 ? -0.986 10.805 41.897 1.00 11.13 233 ILE A CA 1
ATOM 1705 C C . ILE A 1 215 ? -0.808 12.026 40.955 1.00 10.46 233 ILE A C 1
ATOM 1706 O O . ILE A 1 215 ? 0.220 12.712 41.016 1.00 10.96 233 ILE A O 1
ATOM 1711 N N . PRO A 1 216 ? -1.831 12.345 40.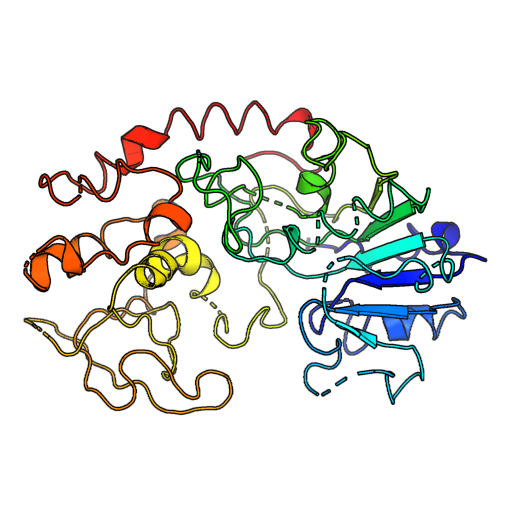141 1.00 10.76 234 PRO A N 1
ATOM 1712 C CA . PRO A 1 216 ? -1.658 13.503 39.236 1.00 11.23 234 PRO A CA 1
ATOM 1713 C C . PRO A 1 216 ? -1.464 14.792 40.004 1.00 10.18 234 PRO A C 1
ATOM 1714 O O . PRO A 1 216 ? -2.262 15.114 40.873 1.00 11.48 234 PRO A O 1
ATOM 1718 N N . PRO A 1 217 ? -0.423 15.547 39.642 1.00 10.51 235 PRO A N 1
ATOM 1719 C CA . PRO A 1 217 ? -0.143 16.733 40.433 1.00 11.05 235 PRO A CA 1
ATOM 1720 C C . PRO A 1 217 ? -1.084 17.898 40.185 1.00 10.63 235 PRO A C 1
ATOM 1721 O O . PRO A 1 217 ? -1.278 18.724 41.055 1.00 13.34 235 PRO A O 1
ATOM 1725 N N . SER A 1 218 ? -1.646 17.936 38.982 1.00 10.80 236 SER A N 1
ATOM 1726 C CA . SER A 1 218 ? -2.678 18.869 38.546 1.00 10.87 236 SER A CA 1
ATOM 1727 C C . SER A 1 218 ? -3.610 18.078 37.647 1.00 9.36 236 SER A C 1
ATOM 1728 O O . SER A 1 218 ? -3.181 17.118 37.023 1.00 9.93 236 SER A O 1
ATOM 1731 N N . PRO A 1 219 ? -4.884 18.488 37.509 1.00 10.14 237 PRO A N 1
ATOM 1732 C CA . PRO A 1 219 ? -5.819 17.619 36.756 1.00 10.12 237 PRO A CA 1
ATOM 1733 C C . PRO A 1 219 ? -5.385 17.365 35.295 1.00 10.12 237 PRO A C 1
ATOM 1734 O O . PRO A 1 219 ? -5.596 16.287 34.745 1.00 10.17 237 PRO A O 1
ATOM 1738 N N . ASN A 1 220 ? -4.835 18.400 34.657 1.00 9.35 238 ASN A N 1
ATOM 1739 C CA . ASN A 1 220 ? -4.448 18.327 33.240 1.00 9.59 238 ASN A CA 1
ATOM 1740 C C . ASN A 1 220 ? -3.006 17.871 33.020 1.00 9.17 238 ASN A C 1
ATOM 1741 O O . ASN A 1 220 ? -2.508 17.957 31.918 1.00 10.26 238 ASN A O 1
ATOM 1746 N N . LEU A 1 221 ? -2.386 17.320 34.058 1.00 9.81 239 LEU A N 1
ATOM 1747 C CA . LEU A 1 221 ? -1.127 16.567 33.937 1.00 9.97 239 LEU A CA 1
ATOM 1748 C C . LEU A 1 221 ? -1.398 15.140 34.372 1.00 11.23 239 LEU A C 1
ATOM 1749 O O . LEU A 1 221 ? -0.952 14.679 35.435 1.00 11.86 239 LEU A O 1
ATOM 1754 N N . PRO A 1 222 ? -2.179 14.408 33.556 1.00 11.54 240 PRO A N 1
ATOM 1755 C CA . PRO A 1 222 ? -2.748 13.173 34.068 1.00 12.91 240 PRO A CA 1
ATOM 1756 C C . PRO A 1 222 ? -1.791 12.025 34.018 1.00 12.69 240 PRO A C 1
ATOM 1757 O O . PRO A 1 222 ? -2.096 11.003 34.669 1.00 16.85 240 PRO A O 1
ATOM 1761 N N . ASN A 1 223 ? -0.746 12.107 33.208 1.00 12.40 241 ASN A N 1
ATOM 1762 C CA . ASN A 1 223 ? 0.172 11.010 32.972 1.00 12.07 241 ASN A CA 1
ATOM 1763 C C . ASN A 1 223 ? 1.618 11.519 32.797 1.00 11.11 241 ASN A C 1
ATOM 1764 O O . ASN A 1 223 ? 1.869 12.732 32.769 1.00 10.88 241 ASN A O 1
ATOM 1777 N N . LYS A 1 225 ? 3.542 11.199 30.162 1.00 11.72 243 LYS A N 1
ATOM 1778 C CA . LYS A 1 225 ? 3.739 11.772 28.866 1.00 11.65 243 LYS A CA 1
ATOM 1779 C C . LYS A 1 225 ? 3.499 13.291 28.916 1.00 9.17 243 LYS A C 1
ATOM 1780 O O . LYS A 1 225 ? 4.292 14.089 28.399 1.00 9.70 243 LYS A O 1
ATOM 1786 N N . ALA A 1 226 ? 2.402 13.674 29.561 1.00 9.63 244 ALA A N 1
ATOM 1787 C CA . ALA A 1 226 ? 2.054 15.088 29.700 1.00 8.66 244 ALA A CA 1
ATOM 1788 C C . ALA A 1 226 ? 3.158 15.787 30.494 1.00 8.88 244 ALA A C 1
ATOM 1789 O O . ALA A 1 226 ? 3.559 16.886 30.173 1.00 8.75 244 ALA A O 1
ATOM 1791 N N . ILE A 1 227 ? 3.638 15.168 31.571 1.00 7.95 245 ILE A N 1
ATOM 1792 C CA . ILE A 1 227 ? 4.676 15.768 32.450 1.00 7.77 245 ILE A CA 1
ATOM 1793 C C . ILE A 1 227 ? 5.967 15.950 31.679 1.00 8.08 245 ILE A C 1
ATOM 1794 O O . ILE A 1 227 ? 6.667 16.936 31.866 1.00 8.00 245 ILE A O 1
ATOM 1799 N N . TYR A 1 228 ? 6.331 14.983 30.851 1.00 8.13 246 TYR A N 1
ATOM 1800 C CA . TYR A 1 228 ? 7.542 15.116 30.077 1.00 8.11 246 TYR A CA 1
ATOM 1801 C C . TYR A 1 228 ? 7.456 16.115 28.937 1.00 7.08 246 TYR A C 1
ATOM 1802 O O . TYR A 1 228 ? 8.441 16.751 28.580 1.00 8.36 246 TYR A O 1
ATOM 1811 N N . LEU A 1 229 ? 6.278 16.230 28.334 1.00 7.69 247 LEU A N 1
ATOM 1812 C CA . LEU A 1 229 ? 6.031 17.209 27.273 1.00 7.67 247 LEU A CA 1
ATOM 1813 C C . LEU A 1 229 ? 5.768 18.628 27.762 1.00 7.81 247 LEU A C 1
ATOM 1814 O O . LEU A 1 229 ? 5.962 19.582 27.028 1.00 7.98 247 LEU A O 1
ATOM 1819 N N . TYR A 1 230 ? 5.357 18.764 29.030 1.00 7.71 248 TYR A N 1
ATOM 1820 C CA . TYR A 1 230 ? 4.983 20.014 29.619 1.00 7.20 248 TYR A CA 1
ATOM 1821 C C . TYR A 1 230 ? 6.000 21.146 29.368 1.00 8.28 248 TYR A C 1
ATOM 1822 O O . TYR A 1 230 ? 5.565 22.270 29.012 1.00 7.83 248 TYR A O 1
ATOM 1831 N N . PRO A 1 231 ? 7.305 20.899 29.535 1.00 8.19 249 PRO A N 1
ATOM 1832 C CA . PRO A 1 231 ? 8.219 22.013 29.296 1.00 9.04 249 PRO A CA 1
ATOM 1833 C C . PRO A 1 231 ? 8.143 22.634 27.917 1.00 9.75 249 PRO A C 1
ATOM 1834 O O . PRO A 1 231 ? 8.357 23.837 27.764 1.00 11.40 249 PRO A O 1
ATOM 1838 N N . SER A 1 232 ? 7.870 21.800 26.922 1.00 8.93 250 SER A N 1
ATOM 1839 C CA . SER A 1 232 ? 7.778 22.239 25.521 1.00 9.77 250 SER A CA 1
ATOM 1840 C C . SER A 1 232 ? 6.372 22.756 25.204 1.00 9.66 250 SER A C 1
ATOM 1841 O O . SER A 1 232 ? 6.197 23.823 24.637 1.00 14.53 250 SER A O 1
ATOM 1844 N N . ILE A 1 233 ? 5.375 22.036 25.619 1.00 7.64 251 ILE A N 1
ATOM 1845 C CA . ILE A 1 233 ? 3.997 22.312 25.210 1.00 8.22 251 ILE A CA 1
ATOM 1846 C C . ILE A 1 233 ? 3.338 23.433 26.004 1.00 7.30 251 ILE A C 1
ATOM 1847 O O . ILE A 1 233 ? 2.534 24.154 25.457 1.00 8.10 251 ILE A O 1
ATOM 1852 N N . CYS A 1 234 ? 3.719 23.645 27.252 1.00 7.42 252 CYS A N 1
ATOM 1853 C CA . CYS A 1 234 ? 3.135 24.720 28.042 1.00 8.06 252 CYS A CA 1
ATOM 1854 C C . CYS A 1 234 ? 3.493 26.088 27.467 1.00 7.88 252 CYS A C 1
ATOM 1855 O O . CYS A 1 234 ? 2.794 27.040 27.724 1.00 8.33 252 CYS A O 1
ATOM 1858 N N . LEU A 1 235 ? 4.535 26.176 26.634 1.00 7.98 253 LEU A N 1
ATOM 1859 C CA . LEU A 1 235 ? 4.801 27.444 25.944 1.00 8.18 253 LEU A CA 1
ATOM 1860 C C . LEU A 1 235 ? 3.633 27.927 25.119 1.00 7.87 253 LEU A C 1
ATOM 1861 O O . LEU A 1 235 ? 3.499 29.139 24.862 1.00 8.12 253 LEU A O 1
ATOM 1866 N N . PHE A 1 236 ? 2.785 27.009 24.674 1.00 7.36 254 PHE A N 1
ATOM 1867 C CA . PHE A 1 236 ? 1.592 27.402 23.948 1.00 7.03 254 PHE A CA 1
ATOM 1868 C C . PHE A 1 236 ? 0.604 28.218 24.757 1.00 7.98 254 PHE A C 1
ATOM 1869 O O . PHE A 1 236 ? -0.260 28.872 24.187 1.00 7.66 254 PHE A O 1
ATOM 1877 N N . GLU A 1 237 ? 0.739 28.236 26.069 1.00 8.05 255 GLU A N 1
ATOM 1878 C CA . GLU A 1 237 ? -0.115 29.113 26.880 1.00 8.33 255 GLU A CA 1
ATOM 1879 C C . GLU A 1 237 ? 0.205 30.578 26.613 1.00 8.46 255 GLU A C 1
ATOM 1880 O O . GLU A 1 237 ? -0.561 31.432 27.009 1.00 10.62 255 GLU A O 1
ATOM 1886 N N . GLY A 1 238 ? 1.331 30.876 25.982 1.00 7.86 256 GLY A N 1
ATOM 1887 C CA . GLY A 1 238 ? 1.668 32.209 25.504 1.00 8.08 256 GLY A CA 1
ATOM 1888 C C . GLY A 1 238 ? 1.222 32.484 24.094 1.00 7.54 256 GLY A C 1
ATOM 1889 O O . GLY A 1 238 ? 1.784 33.406 23.486 1.00 8.29 256 GLY A O 1
ATOM 1890 N N . THR A 1 239 ? 0.252 31.721 23.583 1.00 7.56 257 THR A N 1
ATOM 1891 C CA . THR A 1 239 ? -0.233 31.776 22.219 1.00 7.62 257 THR A CA 1
ATOM 1892 C C . THR A 1 239 ? -1.710 31.449 22.249 1.00 8.31 257 THR A C 1
ATOM 1893 O O . THR A 1 239 ? -2.225 30.994 23.280 1.00 8.69 257 THR A O 1
ATOM 1897 N N . PRO A 1 240 ? -2.421 31.537 21.108 1.00 8.56 258 PRO A N 1
ATOM 1898 C CA . PRO A 1 240 ? -3.818 31.080 21.048 1.00 9.52 258 PRO A CA 1
ATOM 1899 C C . PRO A 1 240 ? -4.029 29.590 20.785 1.00 9.06 258 PRO A C 1
ATOM 1900 O O . PRO A 1 240 ? -5.160 29.131 20.664 1.00 10.02 258 PRO A O 1
ATOM 1904 N N . VAL A 1 241 ? -2.951 28.842 20.655 1.00 8.11 259 VAL A N 1
ATOM 1905 C CA . VAL A 1 241 ? -3.013 27.429 20.269 1.00 8.37 259 VAL A CA 1
ATOM 1906 C C . VAL A 1 241 ? -3.509 26.611 21.463 1.00 8.76 259 VAL A C 1
ATOM 1907 O O . VAL A 1 241 ? -3.063 26.800 22.587 1.00 9.78 259 VAL A O 1
ATOM 1911 N N . SER A 1 242 ? -4.430 25.681 21.219 1.00 7.83 260 SER A N 1
ATOM 1912 C CA . SER A 1 242 ? -4.849 24.742 22.247 1.00 8.01 260 SER A CA 1
ATOM 1913 C C . SER A 1 242 ? -3.759 23.674 22.435 1.00 7.87 260 SER A C 1
ATOM 1914 O O . SER A 1 242 ? -3.211 23.149 21.451 1.00 8.58 260 SER A O 1
ATOM 1917 N N . LEU A 1 243 ? -3.551 23.293 23.699 1.00 7.69 261 LEU A N 1
ATOM 1918 C CA . LEU A 1 243 ? -2.654 22.206 24.034 1.00 8.38 261 LEU A CA 1
ATOM 1919 C C . LEU A 1 243 ? -3.427 21.009 24.590 1.00 8.95 261 LEU A C 1
ATOM 1920 O O . LEU A 1 243 ? -2.861 20.113 25.250 1.00 9.77 261 LEU A O 1
ATOM 1925 N N . GLY A 1 244 ? -4.739 20.982 24.317 1.00 8.61 262 GLY A N 1
ATOM 1926 C CA . GLY A 1 244 ? -5.536 19.808 24.662 1.00 9.25 262 GLY A CA 1
ATOM 1927 C C . GLY A 1 244 ? -6.302 19.854 25.955 1.00 9.32 262 GLY A C 1
ATOM 1928 O O . GLY A 1 244 ? -6.903 18.836 26.329 1.00 9.98 262 GLY A O 1
ATOM 1929 N N . ARG A 1 245 ? -6.294 20.973 26.664 1.00 8.89 263 ARG A N 1
ATOM 1930 C CA . ARG A 1 245 ? -7.260 21.073 27.790 1.00 9.65 263 ARG A CA 1
ATOM 1931 C C . ARG A 1 245 ? -8.663 20.900 27.202 1.00 9.64 263 ARG A C 1
ATOM 1932 O O . ARG A 1 245 ? -8.988 21.500 26.197 1.00 10.32 263 ARG A O 1
ATOM 1940 N N . GLY A 1 246 ? -9.484 20.100 27.865 1.00 8.97 264 GLY A N 1
ATOM 1941 C CA . GLY A 1 246 ? -10.813 19.757 27.362 1.00 8.76 264 GLY A CA 1
ATOM 1942 C C . GLY A 1 246 ? -10.857 18.494 26.505 1.00 9.32 264 GLY A C 1
ATOM 1943 O O . GLY A 1 246 ? -11.910 18.194 25.966 1.00 10.06 264 GLY A O 1
ATOM 1944 N N . THR A 1 247 ? -9.726 17.761 26.439 1.00 8.74 265 THR A N 1
ATOM 1945 C CA . THR A 1 247 ? -9.635 16.556 25.674 1.00 8.71 265 THR A CA 1
ATOM 1946 C C . THR A 1 247 ? -9.098 15.434 26.586 1.00 9.27 265 THR A C 1
ATOM 1947 O O . THR A 1 247 ? -8.672 15.670 27.709 1.00 9.67 265 THR A O 1
ATOM 1951 N N . THR A 1 248 ? -9.008 14.221 26.017 1.00 8.98 266 THR A N 1
ATOM 1952 C CA . THR A 1 248 ? -8.353 13.120 26.689 1.00 9.91 266 THR A CA 1
ATOM 1953 C C . THR A 1 248 ? -6.833 13.202 26.711 1.00 9.28 266 THR A C 1
ATOM 1954 O O . THR A 1 248 ? -6.191 12.356 27.332 1.00 10.39 266 THR A O 1
ATOM 1958 N N . LEU A 1 249 ? -6.235 14.166 26.025 1.00 8.65 267 LEU A N 1
ATOM 1959 C CA . LEU A 1 249 ? -4.802 14.236 25.818 1.00 9.00 267 LEU A CA 1
ATOM 1960 C C . LEU A 1 249 ? -4.200 15.610 26.157 1.00 8.54 267 LEU A C 1
ATOM 1961 O O . LEU A 1 249 ? -3.427 16.175 25.387 1.00 8.77 267 LEU A O 1
ATOM 1966 N N . PRO A 1 250 ? -4.527 16.147 27.340 1.00 8.67 268 PRO A N 1
ATOM 1967 C CA . PRO A 1 250 ? -3.952 17.459 27.676 1.00 9.32 268 PRO A CA 1
ATOM 1968 C C . PRO A 1 250 ? -2.446 17.408 27.752 1.00 8.66 268 PRO A C 1
ATOM 1969 O O . PRO A 1 250 ? -1.853 16.475 28.255 1.00 9.18 268 PRO A O 1
ATOM 1973 N N . PHE A 1 251 ? -1.829 18.458 27.215 1.00 8.73 269 PHE A N 1
ATOM 1974 C CA . PHE A 1 251 ? -0.377 18.598 27.133 1.00 9.01 269 PHE A CA 1
ATOM 1975 C C . PHE A 1 251 ? 0.289 17.580 26.239 1.00 9.85 269 PHE A C 1
ATOM 1976 O O . PHE A 1 251 ? 1.515 17.513 26.200 1.00 11.77 269 PHE A O 1
ATOM 1984 N N . GLN A 1 252 ? -0.495 16.871 25.417 1.00 8.55 270 GLN A N 1
ATOM 1985 C CA . GLN A 1 252 ? 0.037 15.824 24.557 1.00 8.86 270 GLN A CA 1
ATOM 1986 C C . GLN A 1 252 ? -0.339 16.004 23.099 1.00 8.71 270 GLN A C 1
ATOM 1987 O O . GLN A 1 252 ? -0.095 15.141 22.273 1.00 9.94 270 GLN A O 1
ATOM 1993 N N . VAL A 1 253 ? -0.986 17.140 22.800 1.00 9.12 271 VAL A N 1
ATOM 1994 C CA . VAL A 1 253 ? -1.420 17.545 21.462 1.00 9.14 271 VAL A CA 1
ATOM 1995 C C . VAL A 1 253 ? -1.253 19.050 21.329 1.00 8.10 271 VAL A C 1
ATOM 1996 O O . VAL A 1 253 ? -1.141 19.752 22.356 1.00 10.03 271 VAL A O 1
ATOM 2000 N N . TYR A 1 254 ? -1.285 19.543 20.097 1.00 8.16 272 TYR A N 1
ATOM 2001 C CA . TYR A 1 254 ? -1.469 20.979 19.906 1.00 8.16 272 TYR A CA 1
ATOM 2002 C C . TYR A 1 254 ? -2.262 21.219 18.646 1.00 8.36 272 TYR A C 1
ATOM 2003 O O . TYR A 1 254 ? -2.178 20.459 17.695 1.00 9.33 272 TYR A O 1
ATOM 2012 N N . GLY A 1 255 ? -3.079 22.262 18.635 1.00 8.33 273 GLY A 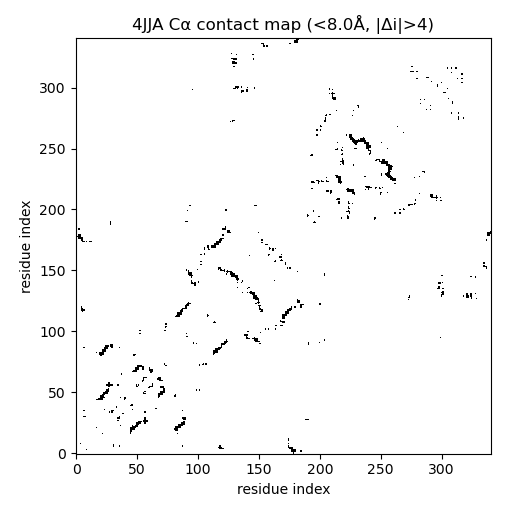N 1
ATOM 2013 C CA . GLY A 1 255 ? -3.849 22.545 17.443 1.00 9.19 273 GLY A CA 1
ATOM 2014 C C . GLY A 1 255 ? -4.686 23.798 17.603 1.00 8.80 273 GLY A C 1
ATOM 2015 O O . GLY A 1 255 ? -4.768 24.378 18.667 1.00 9.07 273 GLY A O 1
ATOM 2016 N N . HIS A 1 256 ? -5.346 24.197 16.513 1.00 8.77 274 HIS A N 1
ATOM 2017 C CA . HIS A 1 256 ? -6.083 25.450 16.491 1.00 8.87 274 HIS A CA 1
ATOM 2018 C C . HIS A 1 256 ? -7.079 25.385 15.341 1.00 9.34 274 HIS A C 1
ATOM 2019 O O . HIS A 1 256 ? -6.809 24.736 14.323 1.00 9.88 274 HIS A O 1
ATOM 2026 N N . PRO A 1 257 ? -8.235 26.054 15.491 1.00 9.45 275 PRO A N 1
ATOM 2027 C CA . PRO A 1 257 ? -9.217 25.979 14.378 1.00 10.77 275 PRO A CA 1
ATOM 2028 C C . PRO A 1 257 ? -8.763 26.512 13.024 1.00 10.48 275 PRO A C 1
ATOM 2029 O O . PRO A 1 257 ? -9.333 26.135 12.016 1.00 11.67 275 PRO A O 1
ATOM 2033 N N A ASN A 1 258 ? -7.764 27.395 13.036 0.50 9.59 276 ASN A N 1
ATOM 2034 N N B ASN A 1 258 ? -7.759 27.383 13.005 0.50 10.20 276 ASN A N 1
ATOM 2035 C CA A ASN A 1 258 ? -7.260 28.036 11.835 0.50 9.63 276 ASN A CA 1
ATOM 2036 C CA B ASN A 1 258 ? -7.290 27.975 11.763 0.50 10.74 276 ASN A CA 1
ATOM 2037 C C A ASN A 1 258 ? -6.064 27.286 11.238 0.50 10.05 276 ASN A C 1
ATOM 2038 C C B ASN A 1 258 ? -5.957 27.393 11.303 0.50 10.69 276 ASN A C 1
ATOM 2039 O O A ASN A 1 258 ? -5.696 27.555 10.112 0.50 10.40 276 ASN A O 1
ATOM 2040 O O B ASN A 1 258 ? -5.355 27.939 10.378 0.50 10.45 276 ASN A O 1
ATOM 2057 N N . THR A 1 260 ? -3.880 24.523 9.393 1.00 13.48 278 THR A N 1
ATOM 2058 C CA . THR A 1 260 ? -4.334 24.064 8.081 1.00 18.18 278 THR A CA 1
ATOM 2059 C C . THR A 1 260 ? -3.319 23.065 7.553 1.00 17.59 278 THR A C 1
ATOM 2060 O O . THR A 1 260 ? -2.106 23.248 7.657 1.00 18.73 278 THR A O 1
ATOM 2064 N N . GLY A 1 261 ? -3.820 21.945 7.036 1.00 17.97 279 GLY A N 1
ATOM 2065 C CA . GLY A 1 261 ? -2.940 20.926 6.498 1.00 18.61 279 GLY A CA 1
ATOM 2066 C C . GLY A 1 261 ? -2.520 19.766 7.388 1.00 21.38 279 GLY A C 1
ATOM 2067 O O . GLY A 1 261 ? -1.537 19.056 7.114 1.00 23.77 279 GLY A O 1
ATOM 2068 N N . TYR A 1 262 ? -3.295 19.558 8.441 1.00 19.54 280 TYR A N 1
ATOM 2069 C CA . TYR A 1 262 ? -2.954 18.574 9.470 1.00 19.67 280 TYR A CA 1
ATOM 2070 C C . TYR A 1 262 ? -3.867 17.329 9.434 1.00 21.55 280 TYR A C 1
ATOM 2071 O O . TYR A 1 262 ? -5.058 17.485 9.150 1.00 24.37 280 TYR A O 1
ATOM 2080 N N A ASN A 1 263 ? -3.228 16.203 9.835 0.50 21.75 281 ASN A N 1
ATOM 2081 N N B ASN A 1 263 ? -3.390 16.134 9.728 0.50 21.57 281 ASN A N 1
ATOM 2082 C CA A ASN A 1 263 ? -3.696 14.788 9.895 0.50 21.08 281 ASN A CA 1
ATOM 2083 C CA B ASN A 1 263 ? -4.286 14.982 9.733 0.50 20.95 281 ASN A CA 1
ATOM 2084 C C A ASN A 1 263 ? -4.241 14.333 11.273 0.50 19.10 281 ASN A C 1
ATOM 2085 C C B ASN A 1 263 ? -5.096 14.850 11.030 0.50 18.96 281 ASN A C 1
ATOM 2086 O O A ASN A 1 263 ? -4.290 13.130 11.583 0.50 20.01 281 ASN A O 1
ATOM 2087 O O B ASN A 1 263 ? -6.268 14.470 11.014 0.50 19.70 281 ASN A O 1
ATOM 2096 N N . TYR A 1 264 ? -4.515 15.293 12.134 1.00 16.65 282 TYR A N 1
ATOM 2097 C CA . TYR A 1 264 ? -5.144 15.090 13.421 1.00 14.00 282 TYR A CA 1
ATOM 2098 C C . TYR A 1 264 ? -6.018 16.284 13.751 1.00 12.99 282 TYR A C 1
ATOM 2099 O O . TYR A 1 264 ? -5.676 17.407 13.424 1.00 12.95 282 TYR A O 1
ATOM 2108 N N . ASN A 1 265 ? -7.110 16.029 14.445 1.00 11.89 283 ASN A N 1
ATOM 2109 C CA . ASN A 1 265 ? -7.955 17.068 14.956 1.00 12.85 283 ASN A CA 1
ATOM 2110 C C . ASN A 1 265 ? -8.592 16.643 16.254 1.00 11.71 283 ASN A C 1
ATOM 2111 O O . ASN A 1 265 ? -8.617 15.453 16.593 1.00 13.62 283 ASN A O 1
ATOM 2116 N N . PHE A 1 266 ? -9.029 17.621 17.017 1.00 11.18 284 PHE A N 1
ATOM 2117 C CA . PHE A 1 266 ? -9.671 17.438 18.307 1.00 11.16 284 PHE A CA 1
ATOM 2118 C C . PHE A 1 266 ? -10.560 18.597 18.604 1.00 11.06 284 PHE A C 1
ATOM 2119 O O . PHE A 1 266 ? -10.371 19.667 18.074 1.00 11.42 284 PHE A O 1
ATOM 2127 N N . THR A 1 267 ? -11.509 18.416 19.505 1.00 11.19 285 THR A N 1
ATOM 2128 C CA . THR A 1 267 ? -12.383 19.484 19.913 1.00 10.92 285 THR A CA 1
ATOM 2129 C C . THR A 1 267 ? -12.416 19.562 21.421 1.00 10.82 285 THR A C 1
ATOM 2130 O O . THR A 1 267 ? -12.973 18.694 22.102 1.00 11.36 285 THR A O 1
ATOM 2134 N N . PRO A 1 268 ? -11.822 20.619 21.990 1.00 10.22 286 PRO A N 1
ATOM 2135 C CA . PRO A 1 268 ? -11.937 20.813 23.424 1.00 10.47 286 PRO A CA 1
ATOM 2136 C C . PRO A 1 268 ? -13.407 20.883 23.883 1.00 9.99 286 PRO A C 1
ATOM 2137 O O . PRO A 1 268 ? -14.241 21.566 23.261 1.00 11.03 286 PRO A O 1
ATOM 2141 N N . ARG A 1 269 ? -13.738 20.221 24.993 1.00 9.31 287 ARG A N 1
ATOM 2142 C CA . ARG A 1 269 ? -15.065 20.214 25.584 1.00 9.59 287 ARG A CA 1
ATOM 2143 C C . ARG A 1 269 ? -15.017 20.758 26.990 1.00 9.71 287 ARG A C 1
ATOM 2144 O O . ARG A 1 269 ? -13.966 20.774 27.643 1.00 11.19 287 ARG A O 1
ATOM 2152 N N . SER A 1 270 ? -16.182 21.178 27.480 1.00 11.07 288 SER A N 1
ATOM 2153 C CA . SER A 1 270 ? -16.270 21.774 28.796 1.00 11.76 288 SER A CA 1
ATOM 2154 C C . SER A 1 270 ? -16.439 20.666 29.824 1.00 11.25 288 SER A C 1
ATOM 2155 O O . SER A 1 270 ? -17.489 20.075 29.900 1.00 12.45 288 SER A O 1
ATOM 2158 N N . ILE A 1 271 ? -15.369 20.348 30.530 1.00 10.86 289 ILE A N 1
ATOM 2159 C CA . ILE A 1 271 ? -15.295 19.196 31.424 1.00 10.87 289 ILE A CA 1
ATOM 2160 C C . ILE A 1 271 ? -14.755 19.656 32.745 1.00 11.31 289 ILE A C 1
ATOM 2161 O O . ILE A 1 271 ? -14.115 20.703 32.844 1.00 12.14 289 ILE A O 1
ATOM 2166 N N . PRO A 1 272 ? -14.968 18.900 33.819 1.00 11.37 290 PRO A N 1
ATOM 2167 C CA . PRO A 1 272 ? -14.508 19.376 35.139 1.00 11.70 290 PRO A CA 1
ATOM 2168 C C . PRO A 1 272 ? -12.995 19.557 35.162 1.00 12.18 290 PRO A C 1
ATOM 2169 O O . PRO A 1 272 ? -12.254 18.675 34.762 1.00 13.42 290 PRO A O 1
ATOM 2173 N N . GLY A 1 273 ? -12.538 20.698 35.654 1.00 12.72 291 GLY A N 1
ATOM 2174 C CA . GLY A 1 273 ? -11.136 21.103 35.631 1.00 13.21 291 GLY A CA 1
ATOM 2175 C C . GLY A 1 273 ? -10.614 21.630 34.304 1.00 13.16 291 GLY A C 1
ATOM 2176 O O . GLY A 1 273 ? -9.427 21.964 34.177 1.00 14.87 291 GLY A O 1
ATOM 2177 N N . ALA A 1 274 ? -11.502 21.691 33.323 1.00 13.36 292 ALA A N 1
ATOM 2178 C CA . ALA A 1 274 ? -11.244 22.359 32.043 1.00 14.27 292 ALA A CA 1
ATOM 2179 C C . ALA A 1 274 ? -12.600 22.866 31.513 1.00 14.88 292 ALA A C 1
ATOM 2180 O O . ALA A 1 274 ? -13.073 22.451 30.450 1.00 15.27 292 ALA A O 1
ATOM 2182 N N . LYS A 1 275 ? -13.266 23.701 32.315 1.00 16.04 293 LYS A N 1
ATOM 2183 C CA A LYS A 1 275 ? -14.641 24.136 32.044 0.50 17.09 293 LYS A CA 1
ATOM 2184 C CA B LYS A 1 275 ? -14.638 24.121 32.005 0.50 17.09 293 LYS A CA 1
ATOM 2185 C C . LYS A 1 275 ? -14.752 25.165 30.906 1.00 17.59 293 LYS A C 1
ATOM 2186 O O . LYS A 1 275 ? -15.705 25.166 30.136 1.00 18.25 293 LYS A O 1
ATOM 2197 N N . ASN A 1 276 ? -13.801 26.058 30.838 1.00 17.87 294 ASN A N 1
ATOM 2198 C CA A ASN A 1 276 ? -13.889 27.134 29.871 0.80 18.20 294 ASN A CA 1
ATOM 2199 C CA B ASN A 1 276 ? -13.857 27.083 29.797 0.20 18.62 294 ASN A CA 1
ATOM 2200 C C . ASN A 1 276 ? -12.517 27.103 29.130 1.00 19.28 294 ASN A C 1
ATOM 2201 O O . ASN A 1 276 ? -11.786 28.118 29.153 1.00 21.89 294 ASN A O 1
ATOM 2210 N N . PRO A 1 277 ? -12.137 25.941 28.478 1.00 17.82 295 PRO A N 1
ATOM 2211 C CA . PRO A 1 277 ? -10.831 25.761 27.918 1.00 17.12 295 PRO A CA 1
ATOM 2212 C C . PRO A 1 277 ? -10.629 26.584 26.634 1.00 16.06 295 PRO A C 1
ATOM 2213 O O . PRO A 1 277 ? -11.606 26.969 25.989 1.00 16.19 295 PRO A O 1
ATOM 2217 N N . PRO A 1 278 ? -9.374 26.818 26.273 1.00 15.42 296 PRO A N 1
ATOM 2218 C CA . PRO A 1 278 ? -9.065 27.433 25.004 1.00 15.58 296 PRO A CA 1
ATOM 2219 C C . PRO A 1 278 ? -9.737 26.683 23.850 1.00 13.98 296 PRO A C 1
ATOM 2220 O O . PRO A 1 278 ? -9.663 25.458 23.763 1.00 13.83 296 PRO A O 1
ATOM 2224 N N . GLN A 1 279 ? -10.361 27.422 22.935 1.00 13.83 297 GLN A N 1
ATOM 2225 C CA . GLN A 1 279 ? -10.963 26.843 21.769 1.00 12.85 297 GLN A CA 1
ATOM 2226 C C . GLN A 1 279 ? -12.108 25.872 22.092 1.00 11.96 297 GLN A C 1
ATOM 2227 O O . GLN A 1 279 ? -12.366 24.928 21.346 1.00 13.40 297 GLN A O 1
ATOM 2233 N N . LEU A 1 280 ? -12.795 26.133 23.199 1.00 12.74 298 LEU A N 1
ATOM 2234 C CA . LEU A 1 280 ? -13.935 25.361 23.634 1.00 12.38 298 LEU A CA 1
ATOM 2235 C C . LEU A 1 280 ? -14.903 25.156 22.488 1.00 12.17 298 LEU A C 1
ATOM 2236 O O . LEU A 1 280 ? -15.364 26.132 21.882 1.00 13.53 298 LEU A O 1
ATOM 2241 N N . ASN A 1 281 ? -15.251 23.903 22.215 1.00 11.69 299 ASN A N 1
ATOM 2242 C CA . ASN A 1 281 ? -16.224 23.503 21.216 1.00 11.78 299 ASN A CA 1
ATOM 2243 C C . ASN A 1 281 ? -15.855 23.849 19.769 1.00 12.34 299 ASN A C 1
ATOM 2244 O O . ASN A 1 281 ? -16.692 23.768 18.877 1.00 15.21 299 ASN A O 1
ATOM 2249 N N . LYS A 1 282 ? -14.589 24.154 19.529 1.00 12.68 300 LYS A N 1
ATOM 2250 C CA . LYS A 1 282 ? -14.032 24.360 18.191 1.00 14.35 300 LYS A CA 1
ATOM 2251 C C . LYS A 1 282 ? -13.229 23.188 17.725 1.00 13.52 300 LYS A C 1
ATOM 2252 O O . LYS A 1 282 ? -12.423 22.675 18.484 1.00 13.62 300 LYS A O 1
ATOM 2258 N N . LEU A 1 283 ? -13.352 22.850 16.455 1.00 12.75 301 LEU A N 1
ATOM 2259 C CA . LEU A 1 283 ? -12.573 21.832 15.844 1.00 13.45 301 LEU A CA 1
ATOM 2260 C C . LEU A 1 283 ? -11.177 22.403 15.628 1.00 12.39 301 LEU A C 1
ATOM 2261 O O . LEU A 1 283 ? -10.979 23.380 14.886 1.00 15.14 301 LEU A O 1
ATOM 2266 N N . CYS A 1 284 ? -10.202 21.840 16.328 1.00 11.28 302 CYS A N 1
ATOM 2267 C CA . CYS A 1 284 ? -8.797 22.215 16.262 1.00 11.56 302 CYS A CA 1
ATOM 2268 C C . CYS A 1 284 ? -8.025 21.234 15.413 1.00 11.39 302 CYS A C 1
ATOM 2269 O O . CYS A 1 284 ? -8.158 20.014 15.570 1.00 13.90 302 CYS A O 1
ATOM 2272 N N . HIS A 1 285 ? -7.229 21.739 14.506 1.00 10.89 303 HIS A N 1
ATOM 2273 C CA . HIS A 1 285 ? -6.397 20.938 13.638 1.00 10.45 303 HIS A CA 1
ATOM 2274 C C . HIS A 1 285 ? -4.964 21.026 14.139 1.00 10.36 303 HIS A C 1
ATOM 2275 O O . HIS A 1 285 ? -4.513 22.115 14.489 1.00 10.87 303 HIS A O 1
ATOM 2282 N N . GLY A 1 286 ? -4.248 19.905 14.136 1.00 10.46 304 GLY A N 1
ATOM 2283 C CA . GLY A 1 286 ? -2.907 19.919 14.626 1.00 11.08 304 GLY A CA 1
ATOM 2284 C C . GLY A 1 286 ? -2.220 18.585 14.694 1.00 10.22 304 GLY A C 1
ATOM 2285 O O . GLY A 1 286 ? -2.339 17.787 13.770 1.00 11.04 304 GLY A O 1
ATOM 2286 N N . VAL A 1 287 ? -1.535 18.340 15.811 1.00 9.84 305 VAL A N 1
ATOM 2287 C CA . VAL A 1 287 ? -0.571 17.259 15.951 1.00 9.50 305 VAL A CA 1
ATOM 2288 C C . VAL A 1 287 ? -0.811 16.503 17.229 1.00 9.20 305 VAL A C 1
ATOM 2289 O O . VAL A 1 287 ? -1.064 17.097 18.270 1.00 9.99 305 VAL A O 1
ATOM 2293 N N . ASN A 1 288 ? -0.808 15.174 17.134 1.00 11.00 306 ASN A N 1
ATOM 2294 C CA . ASN A 1 288 ? -0.939 14.292 18.300 1.00 10.97 306 ASN A CA 1
ATOM 2295 C C . ASN A 1 288 ? 0.461 13.783 18.669 1.00 10.89 306 ASN A C 1
ATOM 2296 O O . ASN A 1 288 ? 1.065 13.075 17.881 1.00 13.05 306 ASN A O 1
ATOM 2301 N N . LEU A 1 289 ? 0.929 14.150 19.853 1.00 10.74 307 LEU A N 1
ATOM 2302 C CA . LEU A 1 289 ? 2.250 13.801 20.352 1.00 10.63 307 LEU A CA 1
ATOM 2303 C C . LEU A 1 289 ? 2.177 12.675 21.355 1.00 11.50 307 LEU A C 1
ATOM 2304 O O . LEU A 1 289 ? 3.213 12.299 21.915 1.00 13.43 307 LEU A O 1
ATOM 2309 N N . SER A 1 290 ? 0.993 12.120 21.577 1.00 12.49 308 SER A N 1
ATOM 2310 C CA . SER A 1 290 ? 0.794 11.209 22.713 1.00 13.59 308 SER A CA 1
ATOM 2311 C C . SER A 1 290 ? 1.449 9.863 22.531 1.00 15.29 308 SER A C 1
ATOM 2312 O O . SER A 1 290 ? 1.530 9.132 23.513 1.00 16.49 308 SER A O 1
ATOM 2315 N N . ASN A 1 291 ? 1.862 9.542 21.300 1.00 15.84 309 ASN A N 1
ATOM 2316 C CA . ASN A 1 291 ? 2.522 8.264 21.018 1.00 17.43 309 ASN A CA 1
ATOM 2317 C C . ASN A 1 291 ? 4.045 8.371 20.887 1.00 16.65 309 ASN A C 1
ATOM 2318 O O . ASN A 1 291 ? 4.735 7.402 20.575 1.00 17.96 309 ASN A O 1
ATOM 2323 N N . LEU A 1 292 ? 4.620 9.544 21.122 1.00 14.82 310 LEU A N 1
ATOM 2324 C CA . LEU A 1 292 ? 6.070 9.668 21.247 1.00 15.07 310 LEU A CA 1
ATOM 2325 C C . LEU A 1 292 ? 6.496 8.784 22.425 1.00 16.65 310 LEU A C 1
ATOM 2326 O O . LEU A 1 292 ? 5.799 8.706 23.450 1.00 18.23 310 LEU A O 1
ATOM 2331 N N . SER A 1 293 ? 7.617 8.097 22.265 1.00 17.59 311 SER A N 1
ATOM 2332 C CA . SER A 1 293 ? 8.174 7.409 23.401 1.00 17.23 311 SER A CA 1
ATOM 2333 C C . SER A 1 293 ? 8.704 8.374 24.437 1.00 15.77 311 SER A C 1
ATOM 2334 O O . SER A 1 293 ? 9.112 9.491 24.124 1.00 16.92 311 SER A O 1
ATOM 2337 N N . ASP A 1 294 ? 8.645 7.931 25.686 1.00 16.82 312 ASP A N 1
ATOM 2338 C CA . ASP A 1 294 ? 9.308 8.702 26.756 1.00 17.27 312 ASP A CA 1
ATOM 2339 C C . ASP A 1 294 ? 10.760 9.012 26.355 1.00 16.86 312 ASP A C 1
ATOM 2340 O O . ASP A 1 294 ? 11.228 10.166 26.489 1.00 17.08 312 ASP A O 1
ATOM 2345 N N A GLU A 1 295 ? 11.523 8.022 25.853 0.50 17.89 313 GLU A N 1
ATOM 2346 N N B GLU A 1 295 ? 11.476 8.037 25.829 0.50 18.32 313 GLU A N 1
ATOM 2347 C CA A GLU A 1 295 ? 12.940 8.232 25.442 0.50 18.01 313 GLU A CA 1
ATOM 2348 C CA B GLU A 1 295 ? 12.874 8.228 25.556 0.50 18.71 313 GLU A CA 1
ATOM 2349 C C A GLU A 1 295 ? 13.176 9.324 24.427 0.50 17.54 313 GLU A C 1
ATOM 2350 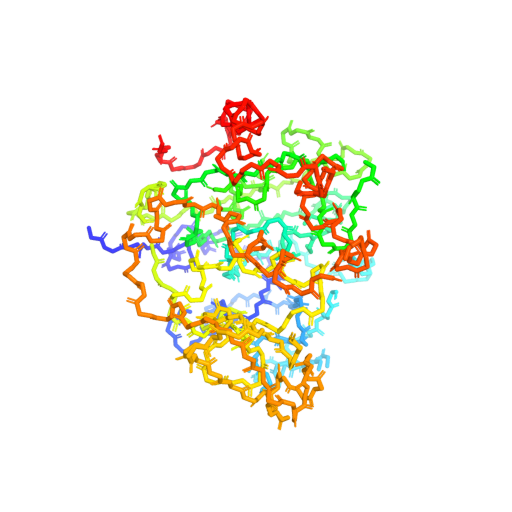C C B GLU A 1 295 ? 13.200 9.243 24.414 0.50 18.08 313 GLU A C 1
ATOM 2351 O O A GLU A 1 295 ? 14.101 10.116 24.545 0.50 17.60 313 GLU A O 1
ATOM 2352 O O B GLU A 1 295 ? 14.189 9.958 24.482 0.50 18.58 313 GLU A O 1
ATOM 2363 N N . GLU A 1 296 ? 12.337 9.377 23.405 1.00 17.65 314 GLU A N 1
ATOM 2364 C CA . GLU A 1 296 ? 12.546 10.422 22.400 1.00 18.62 314 GLU A CA 1
ATOM 2365 C C . GLU A 1 296 ? 12.186 11.829 22.939 1.00 15.98 314 GLU A C 1
ATOM 2366 O O . GLU A 1 296 ? 12.857 12.789 22.562 1.00 16.85 314 GLU A O 1
ATOM 2372 N N . ILE A 1 297 ? 11.256 11.899 23.893 1.00 14.52 315 ILE A N 1
ATOM 2373 C CA . ILE A 1 297 ? 10.946 13.204 24.564 1.00 13.16 315 ILE A CA 1
ATOM 2374 C C . ILE A 1 297 ? 12.214 13.592 25.360 1.00 12.72 315 ILE A C 1
ATOM 2375 O O . ILE A 1 297 ? 12.667 14.746 25.306 1.00 12.63 315 ILE A O 1
ATOM 2380 N N . TRP A 1 298 ? 12.784 12.645 26.123 1.00 12.38 316 TRP A N 1
ATOM 2381 C CA . TRP A 1 298 ? 13.976 12.943 26.956 1.00 12.64 316 TRP A CA 1
ATOM 2382 C C . TRP A 1 298 ? 15.141 13.396 26.113 1.00 13.86 316 TRP A C 1
ATOM 2383 O O . TRP A 1 298 ? 15.889 14.287 26.484 1.00 14.53 316 TRP A O 1
ATOM 2394 N N . LYS A 1 299 ? 15.293 12.810 24.923 1.00 15.21 317 LYS A N 1
ATOM 2395 C CA . LYS A 1 299 ? 16.387 13.191 24.093 1.00 16.62 317 LYS A CA 1
ATOM 2396 C C . LYS A 1 299 ? 16.374 14.674 23.718 1.00 15.74 317 LYS A C 1
ATOM 2397 O O . LYS A 1 299 ? 17.421 15.325 23.647 1.00 17.36 317 LYS A O 1
ATOM 2403 N N . LYS A 1 300 ? 15.174 15.228 23.494 1.00 13.53 318 LYS A N 1
ATOM 2404 C CA . LYS A 1 300 ? 15.081 16.566 22.952 1.00 13.97 318 LYS A CA 1
ATOM 2405 C C . LYS A 1 300 ? 14.903 17.658 23.990 1.00 13.15 318 LYS A C 1
ATOM 2406 O O . LYS A 1 300 ? 15.082 18.811 23.651 1.00 15.58 318 LYS A O 1
ATOM 2412 N N . GLY A 1 301 ? 14.508 17.331 25.225 1.00 11.64 319 GLY A N 1
ATOM 2413 C CA . GLY A 1 301 ? 14.341 18.412 26.218 1.00 10.36 319 GLY A CA 1
ATOM 2414 C C . GLY A 1 301 ? 13.356 19.438 25.721 1.00 10.32 319 GLY A C 1
ATOM 2415 O O . GLY A 1 301 ? 12.363 19.102 25.088 1.00 12.05 319 GLY A O 1
ATOM 2416 N N . ILE A 1 302 ? 13.578 20.712 26.032 1.00 9.74 320 ILE A N 1
ATOM 2417 C CA . ILE A 1 302 ? 12.685 21.748 25.497 1.00 9.04 320 ILE A CA 1
ATOM 2418 C C . ILE A 1 302 ? 12.829 21.749 23.981 1.00 9.86 320 ILE A C 1
ATOM 2419 O O . ILE A 1 302 ? 13.917 21.933 23.460 1.00 11.47 320 ILE A O 1
ATOM 2424 N N . ASN A 1 303 ? 11.732 21.524 23.307 1.00 9.22 321 ASN A N 1
ATOM 2425 C CA . ASN A 1 303 ? 11.680 21.351 21.875 1.00 9.68 321 ASN A CA 1
ATOM 2426 C C . ASN A 1 303 ? 10.801 22.446 21.290 1.00 9.02 321 ASN A C 1
ATOM 2427 O O . ASN A 1 303 ? 9.563 22.368 21.427 1.00 10.30 321 ASN A O 1
ATOM 2432 N N . LEU A 1 304 ? 11.424 23.439 20.643 1.00 9.31 322 LEU A N 1
ATOM 2433 C CA . LEU A 1 304 ? 10.715 24.546 20.011 1.00 8.82 322 LEU A CA 1
ATOM 2434 C C . LEU A 1 304 ? 10.091 24.208 18.680 1.00 9.08 322 LEU A C 1
ATOM 2435 O O . LEU A 1 304 ? 9.434 25.053 18.088 1.00 9.34 322 LEU A O 1
ATOM 2440 N N . ASP A 1 305 ? 10.260 22.978 18.204 1.00 9.06 323 ASP A N 1
ATOM 2441 C CA . ASP A 1 305 ? 9.675 22.594 16.921 1.00 9.97 323 ASP A CA 1
ATOM 2442 C C . ASP A 1 305 ? 8.190 22.881 16.858 1.00 9.21 323 ASP A C 1
ATOM 2443 O O . ASP A 1 305 ? 7.659 23.249 15.795 1.00 9.71 323 ASP A O 1
ATOM 2448 N N . TYR A 1 306 ? 7.483 22.594 17.964 1.00 8.85 324 TYR A N 1
ATOM 2449 C CA . TYR A 1 306 ? 6.051 22.663 17.932 1.00 9.31 324 TYR A CA 1
ATOM 2450 C C . TYR A 1 306 ? 5.586 24.116 17.822 1.00 8.98 324 TYR A C 1
ATOM 2451 O O . TYR A 1 306 ? 4.706 24.460 17.014 1.00 9.14 324 TYR A O 1
ATOM 2460 N N . LEU A 1 307 ? 6.156 24.977 18.649 1.00 9.49 325 LEU A N 1
ATOM 2461 C CA A LEU A 1 307 ? 5.849 26.365 18.626 0.50 8.80 325 LEU A CA 1
ATOM 2462 C CA B LEU A 1 307 ? 5.857 26.427 18.594 0.50 9.79 325 LEU A CA 1
ATOM 2463 C C . LEU A 1 307 ? 6.125 27.009 17.237 1.00 8.50 325 LEU A C 1
ATOM 2464 O O . LEU A 1 307 ? 5.325 27.771 16.710 1.00 9.54 325 LEU A O 1
ATOM 2473 N N . ILE A 1 308 ? 7.275 26.647 16.684 1.00 8.55 326 ILE A N 1
ATOM 2474 C CA . ILE A 1 308 ? 7.682 27.193 15.394 1.00 8.99 326 ILE A CA 1
ATOM 2475 C C . ILE A 1 308 ? 6.752 26.711 14.296 1.00 9.57 326 ILE A C 1
ATOM 2476 O O . ILE A 1 308 ? 6.350 27.469 13.398 1.00 9.48 326 ILE A O 1
ATOM 2481 N N . ASP A 1 309 ? 6.378 25.438 14.358 1.00 8.76 327 ASP A N 1
ATOM 2482 C CA . ASP A 1 309 ? 5.428 24.894 13.408 1.00 9.69 327 ASP A CA 1
ATOM 2483 C C . ASP A 1 309 ? 4.113 25.659 13.405 1.00 8.42 327 ASP A C 1
ATOM 2484 O O . ASP A 1 309 ? 3.615 26.056 12.346 1.00 9.76 327 ASP A O 1
ATOM 2489 N N . ALA A 1 310 ? 3.536 25.817 14.588 1.00 8.25 328 ALA A N 1
ATOM 2490 C CA . ALA A 1 310 ? 2.285 26.521 14.673 1.00 8.11 328 ALA A CA 1
ATOM 2491 C C . ALA A 1 310 ? 2.377 27.974 14.234 1.00 7.99 328 ALA A C 1
ATOM 2492 O O . ALA A 1 310 ? 1.501 28.479 13.551 1.00 9.19 328 ALA A O 1
ATOM 2494 N N . TYR A 1 311 ? 3.472 28.653 14.607 1.00 8.02 329 TYR A N 1
ATOM 2495 C CA . TYR A 1 311 ? 3.668 30.041 14.235 1.00 8.12 329 TYR A CA 1
ATOM 2496 C C . TYR A 1 311 ? 3.647 30.196 12.725 1.00 8.91 329 TYR A C 1
ATOM 2497 O O . TYR A 1 311 ? 2.907 31.043 12.192 1.00 9.70 329 TYR A O 1
ATOM 2506 N N . HIS A 1 312 ? 4.427 29.411 12.024 1.00 8.83 330 HIS A N 1
ATOM 2507 C CA . HIS A 1 312 ? 4.482 29.551 10.592 1.00 9.38 330 HIS A CA 1
ATOM 2508 C C . HIS A 1 312 ? 3.225 29.071 9.900 1.00 10.37 330 HIS A C 1
ATOM 2509 O O . HIS A 1 312 ? 2.874 29.575 8.842 1.00 13.35 330 HIS A O 1
ATOM 2516 N N . ASN A 1 313 ? 2.524 28.102 10.480 1.00 9.18 331 ASN A N 1
ATOM 2517 C CA . ASN A 1 313 ? 1.313 27.629 9.853 1.00 9.79 331 ASN A CA 1
ATOM 2518 C C . ASN A 1 313 ? 0.198 28.651 9.953 1.00 10.43 331 ASN A C 1
ATOM 2519 O O . ASN A 1 313 ? -0.580 28.831 9.007 1.00 10.92 331 ASN A O 1
ATOM 2524 N N . LEU A 1 314 ? 0.073 29.309 11.112 1.00 10.57 332 LEU A N 1
ATOM 2525 C CA . LEU A 1 314 ? -1.064 30.180 11.324 1.00 11.64 332 LEU A CA 1
ATOM 2526 C C . LEU A 1 314 ? -1.019 31.481 10.534 1.00 13.78 332 LEU A C 1
ATOM 2527 O O . LEU A 1 314 ? -2.067 32.078 10.281 1.00 16.26 332 LEU A O 1
ATOM 2532 N N . ASN A 1 315 ? 0.182 31.974 10.223 1.00 13.18 333 ASN A N 1
ATOM 2533 C CA . ASN A 1 315 ? 0.309 33.201 9.393 1.00 16.08 333 ASN A CA 1
ATOM 2534 C C . ASN A 1 315 ? -0.352 34.393 10.003 1.00 16.61 333 ASN A C 1
ATOM 2535 O O . ASN A 1 315 ? -0.900 35.248 9.280 1.00 20.35 333 ASN A O 1
ATOM 2548 N N . GLY A 1 317 ? 1.467 36.387 12.138 1.00 15.84 335 GLY A N 1
ATOM 2549 C CA . GLY A 1 317 ? 2.601 37.170 12.563 1.00 16.36 335 GLY A CA 1
ATOM 2550 C C . GLY A 1 317 ? 2.694 37.289 14.073 1.00 14.66 335 GLY A C 1
ATOM 2551 O O . GLY A 1 317 ? 2.471 36.346 14.794 1.00 14.17 335 GLY A O 1
ATOM 2552 N N . ASP A 1 318 ? 3.089 38.470 14.540 1.00 13.23 336 ASP A N 1
ATOM 2553 C CA . ASP A 1 318 ? 3.413 38.719 15.936 1.00 12.51 336 ASP A CA 1
ATOM 2554 C C . ASP A 1 318 ? 2.218 38.541 16.872 1.00 12.04 336 ASP A C 1
ATOM 2555 O O . ASP A 1 318 ? 2.410 38.293 18.056 1.00 13.11 336 ASP A O 1
ATOM 2560 N N . ARG A 1 319 ? 0.987 38.589 16.342 1.00 11.82 337 ARG A N 1
ATOM 2561 C CA . ARG A 1 319 ? -0.206 38.354 17.145 1.00 13.33 337 ARG A CA 1
ATOM 2562 C C . ARG A 1 319 ? -0.319 36.929 17.658 1.00 11.86 337 ARG A C 1
ATOM 2563 O O . ARG A 1 319 ? -1.076 36.657 18.577 1.00 13.19 337 ARG A O 1
ATOM 2571 N N . PHE A 1 320 ? 0.448 36.020 17.073 1.00 10.74 338 PHE A N 1
ATOM 2572 C CA . PHE A 1 320 ? 0.566 34.649 17.602 1.00 10.01 338 PHE A CA 1
ATOM 2573 C C . PHE A 1 320 ? 1.069 34.609 19.039 1.00 9.10 338 PHE A C 1
ATOM 2574 O O . PHE A 1 320 ? 0.740 33.707 19.805 1.00 9.90 338 PHE A O 1
ATOM 2582 N N . PHE A 1 321 ? 1.935 35.544 19.389 1.00 9.28 339 PHE A N 1
ATOM 2583 C CA . PHE A 1 321 ? 2.570 35.564 20.717 1.00 8.71 339 PHE A CA 1
ATOM 2584 C C . PHE A 1 321 ? 1.823 36.533 21.593 1.00 8.99 339 PHE A C 1
ATOM 2585 O O . PHE A 1 321 ? 1.841 37.724 21.336 1.00 12.15 339 PHE A O 1
ATOM 2593 N N . ARG A 1 322 ? 1.187 36.035 22.636 1.00 8.06 340 ARG A N 1
ATOM 2594 C CA A ARG A 1 322 ? 0.544 36.868 23.643 0.60 8.40 340 ARG A CA 1
ATOM 2595 C CA B ARG A 1 322 ? 0.540 36.929 23.548 0.40 8.75 340 ARG A CA 1
ATOM 2596 C C . ARG A 1 322 ? 1.595 37.794 24.243 1.00 7.95 340 ARG A C 1
ATOM 2597 O O . ARG A 1 322 ? 2.768 37.433 24.312 1.00 7.91 340 ARG A O 1
ATOM 2612 N N . PRO A 1 323 ? 1.193 38.956 24.802 1.00 8.48 341 PRO A N 1
ATOM 2613 C CA . PRO A 1 323 ? 2.165 39.823 25.445 1.00 8.59 341 PRO A CA 1
ATOM 2614 C C . PRO A 1 323 ? 3.030 39.078 26.477 1.00 9.29 341 PRO A C 1
ATOM 2615 O O . PRO A 1 323 ? 4.243 39.332 26.604 1.00 10.70 341 PRO A O 1
ATOM 2619 N N . PHE A 1 324 ? 2.388 38.188 27.211 1.00 8.43 342 PHE A N 1
ATOM 2620 C CA . PHE A 1 324 ? 3.027 37.489 28.309 1.00 8.75 342 PHE A CA 1
ATOM 2621 C C . PHE A 1 324 ? 3.795 36.252 27.921 1.00 8.07 342 PHE A C 1
ATOM 2622 O O . PHE A 1 324 ? 4.269 35.542 28.811 1.00 8.30 342 PHE A O 1
ATOM 2630 N N . PHE A 1 325 ? 3.965 35.979 26.614 1.00 7.67 343 PHE A N 1
ATOM 2631 C CA . PHE A 1 325 ? 4.855 34.920 26.203 1.00 7.76 343 PHE A CA 1
ATOM 2632 C C . PHE A 1 325 ? 6.221 35.054 26.919 1.00 7.46 343 PHE A C 1
ATOM 2633 O O . PHE A 1 325 ? 6.772 34.059 27.366 1.00 8.24 343 PHE A O 1
ATOM 2641 N N . GLU A 1 326 ? 6.727 36.275 27.021 1.00 7.58 344 GLU A N 1
ATOM 2642 C CA . GLU A 1 326 ? 8.021 36.513 27.626 1.00 8.40 344 GLU A CA 1
ATOM 2643 C C . GLU A 1 326 ? 8.067 36.135 29.100 1.00 8.39 344 GLU A C 1
ATOM 2644 O O . GLU A 1 326 ? 9.129 35.798 29.635 1.00 8.83 344 GLU A O 1
ATOM 2650 N N . LEU A 1 327 ? 6.919 36.249 29.787 1.00 7.72 345 LEU A N 1
ATOM 2651 C CA . LEU A 1 327 ? 6.873 35.844 31.168 1.00 7.59 345 LEU A CA 1
ATOM 2652 C C . LEU A 1 327 ? 7.066 34.337 31.362 1.00 7.22 345 LEU A C 1
ATOM 2653 O O . LEU A 1 327 ? 7.588 33.898 32.383 1.00 8.00 345 LEU A O 1
ATOM 2658 N N . LEU A 1 328 ? 6.648 33.565 30.362 1.00 8.26 346 LEU A N 1
ATOM 2659 C CA . LEU A 1 328 ? 6.832 32.111 30.342 1.00 7.60 346 LEU A CA 1
ATOM 2660 C C . LEU A 1 328 ? 8.241 31.720 29.907 1.00 7.70 346 LEU A C 1
ATOM 2661 O O . LEU A 1 328 ? 8.898 30.952 30.580 1.00 8.82 346 LEU A O 1
ATOM 2666 N N . VAL A 1 329 ? 8.703 32.289 28.785 1.00 8.72 347 VAL A N 1
ATOM 2667 C CA A VAL A 1 329 ? 10.006 31.868 28.252 0.50 9.33 347 VAL A CA 1
ATOM 2668 C CA B VAL A 1 329 ? 9.975 31.842 28.243 0.50 9.15 347 VAL A CA 1
ATOM 2669 C C . VAL A 1 329 ? 11.172 32.505 28.963 1.00 9.13 347 VAL A C 1
ATOM 2670 O O . VAL A 1 329 ? 12.227 31.883 29.109 1.00 10.90 347 VAL A O 1
ATOM 2677 N N . GLY A 1 330 ? 10.988 33.744 29.432 1.00 9.43 348 GLY A N 1
ATOM 2678 C CA . GLY A 1 330 ? 11.960 34.411 30.296 1.00 9.41 348 GLY A CA 1
ATOM 2679 C C . GLY A 1 330 ? 12.974 35.324 29.658 1.00 8.96 348 GLY A C 1
ATOM 2680 O O . GLY A 1 330 ? 13.811 35.863 30.334 1.00 9.90 348 GLY A O 1
ATOM 2681 N N . THR A 1 331 ? 12.865 35.494 28.347 1.00 9.78 349 THR A N 1
ATOM 2682 C CA . THR A 1 331 ? 13.775 36.350 27.576 1.00 9.46 349 THR A CA 1
ATOM 2683 C C . THR A 1 331 ? 13.041 36.810 26.333 1.00 10.26 349 THR A C 1
ATOM 2684 O O . THR A 1 331 ? 12.062 36.195 25.899 1.00 10.68 349 THR A O 1
ATOM 2688 N N . ASP A 1 332 ? 13.502 37.910 25.765 1.00 10.22 350 ASP A N 1
ATOM 2689 C CA . ASP A 1 332 ? 12.897 38.503 24.602 1.00 11.76 350 ASP A CA 1
ATOM 2690 C C . ASP A 1 332 ? 13.342 37.911 23.270 1.00 10.10 350 ASP A C 1
ATOM 2691 O O . ASP A 1 332 ? 12.695 38.129 22.258 1.00 10.74 350 ASP A O 1
ATOM 2696 N N . TYR A 1 333 ? 14.413 37.121 23.245 1.00 9.92 351 TYR A N 1
ATOM 2697 C CA . TYR A 1 333 ? 14.963 36.740 21.930 1.00 10.22 351 TYR A CA 1
ATOM 2698 C C . TYR A 1 333 ? 14.225 35.588 21.301 1.00 9.36 351 TYR A C 1
ATOM 2699 O O . TYR A 1 333 ? 14.360 35.380 20.105 1.00 10.62 351 TYR A O 1
ATOM 2708 N N . VAL A 1 334 ? 13.457 34.791 22.055 1.00 9.51 352 VAL A N 1
ATOM 2709 C CA . VAL A 1 334 ? 12.772 33.662 21.463 1.00 9.35 352 VAL A CA 1
ATOM 2710 C C . VAL A 1 334 ? 11.714 34.114 20.455 1.00 9.10 352 VAL A C 1
ATOM 2711 O O . VAL A 1 334 ? 11.708 33.658 19.291 1.00 10.27 352 VAL A O 1
ATOM 2715 N N . ARG A 1 335 ? 10.857 35.067 20.839 1.00 9.39 353 ARG A N 1
ATOM 2716 C CA . ARG A 1 335 ? 9.910 35.608 19.893 1.00 9.29 353 ARG A CA 1
ATOM 2717 C C . ARG A 1 335 ? 10.618 36.196 18.675 1.00 10.40 353 ARG A C 1
ATOM 2718 O O . ARG A 1 335 ? 10.210 35.963 17.515 1.00 10.91 353 ARG A O 1
ATOM 2726 N N . LYS A 1 336 ? 11.637 37.003 18.933 1.00 11.25 354 LYS A N 1
ATOM 2727 C CA . LYS A 1 336 ? 12.303 37.714 17.838 1.00 11.89 354 LYS A CA 1
ATOM 2728 C C . LYS A 1 336 ? 12.944 36.741 16.840 1.00 10.88 354 LYS A C 1
ATOM 2729 O O . LYS A 1 336 ? 12.854 36.915 15.619 1.00 12.05 354 LYS A O 1
ATOM 2743 N N . ILE A 1 338 ? 12.146 33.500 16.367 1.00 9.64 356 ILE A N 1
ATOM 2744 C CA . ILE A 1 338 ? 11.121 32.759 15.626 1.00 10.03 356 ILE A CA 1
ATOM 2745 C C . ILE A 1 338 ? 10.620 33.610 14.462 1.00 10.65 356 ILE A C 1
ATOM 2746 O O . ILE A 1 338 ? 10.506 33.151 13.323 1.00 11.60 356 ILE A O 1
ATOM 2751 N N . GLU A 1 339 ? 10.290 34.859 14.757 1.00 11.14 357 GLU A N 1
ATOM 2752 C CA . GLU A 1 339 ? 9.744 35.743 13.741 1.00 12.56 357 GLU A CA 1
ATOM 2753 C C . GLU A 1 339 ? 10.772 36.038 12.661 1.00 12.89 357 GLU A C 1
ATOM 2754 O O . GLU A 1 339 ? 10.416 36.330 11.531 1.00 15.50 357 GLU A O 1
ATOM 2760 N N . GLY A 1 340 ? 12.037 35.987 13.028 1.00 12.61 358 GLY A N 1
ATOM 2761 C CA . GLY A 1 340 ? 13.139 36.174 12.097 1.00 13.21 358 GLY A CA 1
ATOM 2762 C C . GLY A 1 340 ? 13.465 34.970 11.247 1.00 13.55 358 GLY A C 1
ATOM 2763 O O . GLY A 1 340 ? 14.404 35.036 10.439 1.00 16.45 358 GLY A O 1
ATOM 2764 N N . GLY A 1 341 ? 12.750 33.857 11.431 1.00 12.16 359 GLY A N 1
ATOM 2765 C CA . GLY A 1 341 ? 12.971 32.674 10.626 1.00 12.30 359 GLY A CA 1
ATOM 2766 C C . GLY A 1 341 ? 14.033 31.747 11.099 1.00 12.33 359 GLY A C 1
ATOM 2767 O O . GLY A 1 341 ? 14.437 30.859 10.352 1.00 14.04 359 GLY A O 1
ATOM 2768 N N . LYS A 1 342 ? 14.496 31.925 12.330 1.00 11.71 360 LYS A N 1
ATOM 2769 C CA . LYS A 1 342 ? 15.532 31.026 12.869 1.00 12.34 360 LYS A CA 1
ATOM 2770 C C . LYS A 1 342 ? 14.972 29.663 13.244 1.00 12.17 360 LYS A C 1
ATOM 2771 O O . LYS A 1 342 ? 13.782 29.480 13.423 1.00 12.54 360 LYS A O 1
ATOM 2777 N N . SER A 1 343 ? 15.863 28.678 13.281 1.00 12.73 361 SER A N 1
ATOM 2778 C CA . SER A 1 343 ? 15.508 27.310 13.581 1.00 12.83 361 SER A CA 1
ATOM 2779 C C . SER A 1 343 ? 15.404 27.029 15.068 1.00 11.74 361 SER A C 1
ATOM 2780 O O . SER A 1 343 ? 16.014 27.734 15.893 1.00 12.55 361 SER A O 1
ATOM 2783 N N . ALA A 1 344 ? 14.686 25.960 15.397 1.00 12.12 362 ALA A N 1
ATOM 2784 C CA . ALA A 1 344 ? 14.586 25.507 16.773 1.00 12.49 362 ALA A CA 1
ATOM 2785 C C . ALA A 1 344 ? 15.962 25.300 17.382 1.00 11.85 362 ALA A C 1
ATOM 2786 O O . ALA A 1 344 ? 16.243 25.696 18.498 1.00 11.45 362 ALA A O 1
ATOM 2788 N N . ASP A 1 345 ? 16.844 24.663 16.632 1.00 11.59 363 ASP A N 1
ATOM 2789 C CA . ASP A 1 345 ? 18.187 24.339 17.146 1.00 12.23 363 ASP A CA 1
ATOM 2790 C C . ASP A 1 345 ? 19.003 25.605 17.402 1.00 11.11 363 ASP A C 1
ATOM 2791 O O . ASP A 1 345 ? 19.738 25.696 18.387 1.00 11.99 363 ASP A O 1
ATOM 2796 N N . GLU A 1 346 ? 18.899 26.585 16.499 1.00 11.79 364 GLU A N 1
ATOM 2797 C CA A GLU A 1 346 ? 19.612 27.853 16.640 0.50 12.16 364 GLU A CA 1
ATOM 2798 C CA B GLU A 1 346 ? 19.685 27.797 16.692 0.50 11.80 364 GLU A CA 1
ATOM 2799 C C . GLU A 1 346 ? 19.185 28.579 17.911 1.00 11.33 364 GLU A C 1
ATOM 2800 O O . GLU A 1 346 ? 19.985 29.129 18.648 1.00 12.03 364 GLU A O 1
ATOM 2811 N N . ILE A 1 347 ? 17.879 28.641 18.125 1.00 9.67 365 ILE A N 1
ATOM 2812 C CA . ILE A 1 347 ? 17.342 29.353 19.273 1.00 10.13 365 ILE A CA 1
ATOM 2813 C C . ILE A 1 347 ? 17.755 28.627 20.561 1.00 10.51 365 ILE A C 1
ATOM 2814 O O . ILE A 1 347 ? 18.246 29.268 21.512 1.00 10.90 365 ILE A O 1
ATOM 2819 N N . LYS A 1 348 ? 17.577 27.313 20.592 1.00 10.48 366 LYS A N 1
ATOM 2820 C CA . LYS A 1 348 ? 17.920 26.542 21.778 1.00 9.82 366 LYS A CA 1
ATOM 2821 C C . LYS A 1 348 ? 19.423 26.670 22.106 1.00 10.62 366 LYS A C 1
ATOM 2822 O O . LYS A 1 348 ? 19.813 26.807 23.246 1.00 10.56 366 LYS A O 1
ATOM 2828 N N . ALA A 1 349 ? 20.288 26.676 21.089 1.00 9.94 367 ALA A N 1
ATOM 2829 C CA . ALA A 1 349 ? 21.695 26.818 21.313 1.00 11.03 367 ALA A CA 1
ATOM 2830 C C . ALA A 1 349 ? 22.033 28.130 22.020 1.00 10.42 367 ALA A C 1
ATOM 2831 O O . ALA A 1 349 ? 23.022 28.208 22.716 1.00 11.02 367 ALA A O 1
ATOM 2833 N N . ARG A 1 350 ? 21.218 29.173 21.833 1.00 10.38 368 ARG A N 1
ATOM 2834 C CA . ARG A 1 350 ? 21.496 30.471 22.412 1.00 9.92 368 ARG A CA 1
ATOM 2835 C C . ARG A 1 350 ? 21.474 30.437 23.959 1.00 9.11 368 ARG A C 1
ATOM 2836 O O . ARG A 1 350 ? 22.140 31.242 24.585 1.00 10.85 368 ARG A O 1
ATOM 2844 N N . TRP A 1 351 ? 20.705 29.520 24.539 1.00 8.94 369 TRP A N 1
ATOM 2845 C CA . TRP A 1 351 ? 20.625 29.403 25.981 1.00 9.21 369 TRP A CA 1
ATOM 2846 C C . TRP A 1 351 ? 21.567 28.365 26.573 1.00 9.79 369 TRP A C 1
ATOM 2847 O O . TRP A 1 351 ? 21.548 28.136 27.773 1.00 9.71 369 TRP A O 1
ATOM 2858 N N . LYS A 1 352 ? 22.379 27.691 25.745 1.00 9.98 370 LYS A N 1
ATOM 2859 C CA . LYS A 1 352 ? 23.255 26.638 26.270 1.00 11.18 370 LYS A CA 1
ATOM 2860 C C . LYS A 1 352 ? 24.173 27.120 27.364 1.00 11.32 370 LYS A C 1
ATOM 2861 O O . LYS A 1 352 ? 24.335 26.465 28.390 1.00 11.16 370 LYS A O 1
ATOM 2867 N N A ARG A 1 353 ? 24.760 28.291 27.147 0.50 11.79 371 ARG A N 1
ATOM 2868 N N B ARG A 1 353 ? 24.794 28.266 27.156 0.50 11.53 371 ARG A N 1
ATOM 2869 C CA A ARG A 1 353 ? 25.653 28.870 28.131 0.50 12.52 371 ARG A CA 1
ATOM 2870 C CA B ARG A 1 353 ? 25.738 28.741 28.138 0.50 11.95 371 ARG A CA 1
ATOM 2871 C C A ARG A 1 353 ? 24.952 29.157 29.447 0.50 11.43 371 ARG A C 1
ATOM 2872 C C B ARG A 1 353 ? 25.004 29.267 29.447 0.50 11.27 371 ARG A C 1
ATOM 2873 O O A ARG A 1 353 ? 25.499 28.847 30.508 0.50 13.40 371 ARG A O 1
ATOM 2874 O O B ARG A 1 353 ? 25.583 29.231 30.529 0.50 12.72 371 ARG A O 1
ATOM 2889 N N . ASP A 1 354 ? 23.754 29.721 29.369 1.00 12.90 372 ASP A N 1
ATOM 2890 C CA . ASP A 1 354 ? 22.932 29.999 30.594 1.00 13.05 372 ASP A CA 1
ATOM 2891 C C . ASP A 1 354 ? 22.798 28.670 31.376 1.00 12.03 372 ASP A C 1
ATOM 2892 O O . ASP A 1 354 ? 22.920 28.630 32.600 1.00 11.55 372 ASP A O 1
ATOM 2897 N N . VAL A 1 355 ? 22.464 27.603 30.660 1.00 10.51 373 VAL A N 1
ATOM 2898 C CA . VAL A 1 355 ? 22.266 26.322 31.319 1.00 10.63 373 VAL A CA 1
ATOM 2899 C C . VAL A 1 355 ? 23.580 25.829 31.962 1.00 10.37 373 VAL A C 1
ATOM 2900 O O . VAL A 1 355 ? 23.570 25.349 33.103 1.00 10.89 373 VAL A O 1
ATOM 2904 N N A GLU A 1 356 ? 24.696 25.947 31.220 0.50 11.15 374 GLU A N 1
ATOM 2905 N N B GLU A 1 356 ? 24.693 25.916 31.251 0.50 11.53 374 GLU A N 1
ATOM 2906 C CA A GLU A 1 356 ? 26.031 25.569 31.750 0.50 11.74 374 GLU A CA 1
ATOM 2907 C CA B GLU A 1 356 ? 25.901 25.373 31.851 0.50 12.20 374 GLU A CA 1
ATOM 2908 C C A GLU A 1 356 ? 26.286 26.283 33.055 0.50 12.00 374 GLU A C 1
ATOM 2909 C C B GLU A 1 356 ? 26.364 26.273 33.042 0.50 12.18 374 GLU A C 1
ATOM 2910 O O A GLU A 1 356 ? 26.617 25.664 34.071 0.50 13.10 374 GLU A O 1
ATOM 2911 O O B GLU A 1 356 ? 26.885 25.736 34.018 0.50 12.16 374 GLU A O 1
ATOM 2922 N N . ARG A 1 357 ? 26.110 27.587 33.023 1.00 12.42 375 ARG A N 1
ATOM 2923 C CA . ARG A 1 357 ? 26.360 28.410 34.191 1.00 12.14 375 ARG A CA 1
ATOM 2924 C C . ARG A 1 357 ? 25.435 28.084 35.340 1.00 12.33 375 ARG A C 1
ATOM 2925 O O . ARG A 1 357 ? 25.893 28.041 36.484 1.00 12.88 375 ARG A O 1
ATOM 2933 N N . PHE A 1 358 ? 24.178 27.807 35.044 1.00 10.65 376 PHE A N 1
ATOM 2934 C CA . PHE A 1 358 ? 23.275 27.437 36.144 1.00 9.94 376 PHE A CA 1
ATOM 2935 C C . PHE A 1 358 ? 23.653 26.108 36.784 1.00 10.49 376 PHE A C 1
ATOM 2936 O O . PHE A 1 358 ? 23.517 25.942 37.989 1.00 10.38 376 PHE A O 1
ATOM 2944 N N . LYS A 1 359 ? 24.127 25.156 35.970 1.00 11.21 377 LYS A N 1
ATOM 2945 C CA . LYS A 1 359 ? 24.546 23.868 36.514 1.00 11.81 377 LYS A CA 1
ATOM 2946 C C . LYS A 1 359 ? 25.693 24.035 37.488 1.00 12.45 377 LYS A C 1
ATOM 2947 O O . LYS A 1 359 ? 25.796 23.330 38.481 1.00 13.58 377 LYS A O 1
ATOM 2953 N N . ILE A 1 360 ? 26.570 25.001 37.229 1.00 12.53 378 ILE A N 1
ATOM 2954 C CA A ILE A 1 360 ? 27.652 25.349 3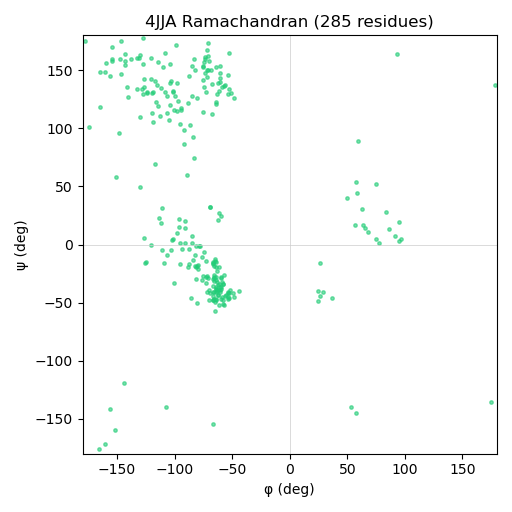8.176 0.50 13.63 378 ILE A CA 1
ATOM 2955 C CA B ILE A 1 360 ? 27.648 25.297 38.174 0.50 13.68 378 ILE A CA 1
ATOM 2956 C C . ILE A 1 360 ? 27.099 26.027 39.412 1.00 13.98 378 ILE A C 1
ATOM 2957 O O . ILE A 1 360 ? 27.438 25.685 40.554 1.00 14.20 378 ILE A O 1
ATOM 2966 N N . GLN A 1 361 ? 26.224 26.979 39.195 1.00 12.54 379 GLN A N 1
ATOM 2967 C CA . GLN A 1 361 ? 25.679 27.783 40.293 1.00 12.25 379 GLN A CA 1
ATOM 2968 C C . GLN A 1 361 ? 24.913 26.906 41.272 1.00 11.60 379 GLN A C 1
ATOM 2969 O O . GLN A 1 361 ? 24.928 27.157 42.481 1.00 12.67 379 GLN A O 1
ATOM 2975 N N . ARG A 1 362 ? 24.163 25.928 40.763 1.00 10.33 380 ARG A N 1
ATOM 2976 C CA . ARG A 1 362 ? 23.300 25.125 41.635 1.00 10.17 380 ARG A CA 1
ATOM 2977 C C . ARG A 1 362 ? 24.044 24.041 42.373 1.00 11.09 380 ARG A C 1
ATOM 2978 O O . ARG A 1 362 ? 23.516 2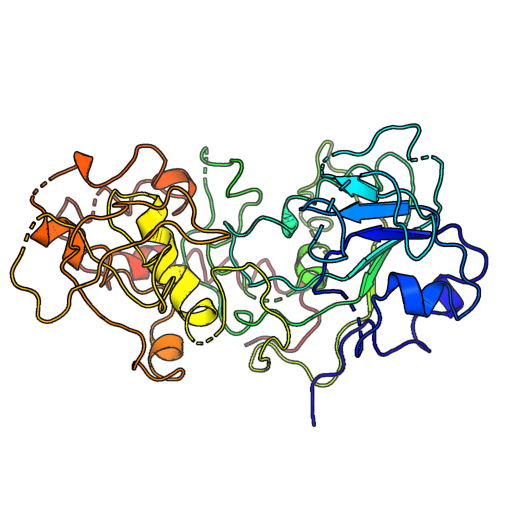3.470 43.314 1.00 10.88 380 ARG A O 1
ATOM 2986 N N . LYS A 1 363 ? 25.250 23.700 41.911 1.00 11.52 381 LYS A N 1
ATOM 2987 C CA . LYS A 1 363 ? 25.930 22.509 42.414 1.00 13.27 381 LYS A CA 1
ATOM 2988 C C . LYS A 1 363 ? 26.050 22.425 43.941 1.00 12.17 381 LYS A C 1
ATOM 2989 O O . LYS A 1 363 ? 25.828 21.341 44.472 1.00 13.18 381 LYS A O 1
ATOM 2995 N N . PRO A 1 364 ? 26.364 23.517 44.640 1.00 13.58 382 PRO A N 1
ATOM 2996 C CA . PRO A 1 364 ? 26.476 23.387 46.113 1.00 14.60 382 PRO A CA 1
ATOM 2997 C C . PRO A 1 364 ? 25.209 23.045 46.854 1.00 13.53 382 PRO A C 1
ATOM 2998 O O . PRO A 1 364 ? 25.276 22.670 48.027 1.00 15.46 382 PRO A O 1
ATOM 3002 N N . TYR A 1 365 ? 24.069 23.140 46.173 1.00 11.98 383 TYR A N 1
ATOM 3003 C CA . TYR A 1 365 ? 22.767 22.943 46.765 1.00 11.19 383 TYR A CA 1
ATOM 3004 C C . TYR A 1 365 ? 22.164 21.590 46.422 1.00 10.67 383 TYR A C 1
ATOM 3005 O O . TYR A 1 365 ? 21.072 21.260 46.940 1.00 11.99 383 TYR A O 1
ATOM 3014 N N . LEU A 1 366 ? 22.827 20.802 45.575 1.00 10.72 384 LEU A N 1
ATOM 3015 C CA . LEU A 1 366 ? 22.294 19.508 45.214 1.00 10.21 384 LEU A CA 1
ATOM 3016 C C . LEU A 1 366 ? 22.419 18.551 46.373 1.00 10.13 384 LEU A C 1
ATOM 3017 O O . LEU A 1 366 ? 23.360 18.591 47.147 1.00 12.58 384 LEU A O 1
ATOM 3022 N N . LEU A 1 367 ? 21.425 17.698 46.509 1.00 9.34 385 LEU A N 1
ATOM 3023 C CA . LEU A 1 367 ? 21.360 16.692 47.548 1.00 10.11 385 LEU A CA 1
ATOM 3024 C C . LEU A 1 367 ? 21.520 15.284 47.021 1.00 10.26 385 LEU A C 1
ATOM 3025 O O . LEU A 1 367 ? 21.564 14.302 47.785 1.00 11.94 385 LEU A O 1
ATOM 3030 N N . TYR A 1 368 ? 21.595 15.164 45.700 1.00 10.19 386 TYR A N 1
ATOM 3031 C CA . TYR A 1 368 ? 21.636 13.876 45.025 1.00 10.08 386 TYR A CA 1
ATOM 3032 C C . TYR A 1 368 ? 22.662 13.966 43.929 1.00 11.17 386 TYR A C 1
ATOM 3033 O O . TYR A 1 368 ? 22.982 15.040 43.468 1.00 11.60 386 TYR A O 1
ATOM 3042 N N . GLN A 1 369 ? 23.131 12.801 43.499 1.00 10.59 387 GLN A N 1
ATOM 3043 C CA . GLN A 1 369 ? 24.088 12.722 42.424 1.00 11.23 387 GLN A CA 1
ATOM 3044 C C . GLN A 1 369 ? 23.633 13.508 41.217 1.00 10.27 387 GLN A C 1
ATOM 3045 O O . GLN A 1 369 ? 22.509 13.337 40.759 1.00 10.93 387 GLN A O 1
ATOM 3051 N N . ASP A 1 370 ? 24.530 14.347 40.704 1.00 10.81 388 ASP A N 1
ATOM 3052 C CA . ASP A 1 370 ? 24.232 15.194 39.579 1.00 12.06 388 ASP A CA 1
ATOM 3053 C C . ASP A 1 370 ? 24.135 14.371 38.305 1.00 12.27 388 ASP A C 1
ATOM 3054 O O . ASP A 1 370 ? 24.532 13.194 38.256 1.00 13.39 388 ASP A O 1
ATOM 3059 N N . ASN A 1 371 ? 23.608 15.002 37.272 1.00 13.80 389 ASN A N 1
ATOM 3060 C CA . ASN A 1 371 ? 23.630 14.363 35.965 1.00 16.27 389 ASN A CA 1
ATOM 3061 C C . ASN A 1 371 ? 24.371 15.213 35.005 1.00 20.56 389 ASN A C 1
ATOM 3062 O O . ASN A 1 371 ? 25.617 15.160 35.101 1.00 24.09 389 ASN A O 1
#